Protein AF-A0A2A6F7J6-F1 (afdb_monomer)

Sequence (200 aa):
MDEPAADPAPALPIQVREPYSGVVLRAALWLAFLAPFFYSTYGYANWLASRRDHVGSIVFDWEHGIPFIAWTIVPYWSINLFYGLSLLLNDTKSGVDRLAGRYLTAQIVAVACFILFPLTATFVRPGTNGLPGFMFAVLGGFDKPFNQAPSLHIALLVIIWDHWRQKLDGGTRMAWHSWCFLIGASVLTTWQHHFIDIPT

Radius of gyration: 22.28 Å; Cα contacts (8 Å, |Δi|>4): 189; chains: 1; bounding box: 81×37×68 Å

Nearest PDB structures (foldseek):
  2uum-assembly1_B  TM=2.655E-01  e=7.217E+00  Spirulina sp.

Foldseek 3Di:
DDDPPDDDDDDDDDPPQPDLVVLLVLLVVLCVVLVVVLLVLVVVLLVLQVPDPDAAADADPCLVVQAQDLVLLVLQCVLVVLLSVLSSPDRDSVSNVVLSVQLVVLSVVQSVQCSVHKHFQDDDQDQDDDPSNVSVVVVVVSDDRIATAQDSSLSSLVSSLVSVLVVDDDPVSVVSVVSSVSNVSSCSSNSVHHPRNNDD

Solvent-accessible surface area (backbone atoms only — not comparable to full-atom values): 11505 Å² total; per-residue (Å²): 136,85,78,81,79,77,77,79,76,81,77,77,80,80,78,79,73,66,60,64,67,58,28,49,51,49,32,50,54,49,49,68,46,52,53,59,50,45,58,51,52,52,51,50,40,52,53,56,48,73,72,47,96,76,62,52,69,80,78,60,81,71,58,77,71,59,62,80,40,62,72,36,48,55,49,43,53,44,50,62,55,48,57,56,49,56,35,60,70,38,83,39,54,68,52,27,52,55,52,51,48,52,53,50,51,48,45,52,52,21,51,51,40,23,61,76,53,42,28,35,55,84,73,79,82,75,95,59,71,64,72,46,22,53,54,50,52,61,48,53,74,75,57,62,75,57,29,52,38,42,29,52,68,56,54,49,46,55,53,50,50,59,59,49,53,78,78,41,63,73,70,60,30,52,54,47,52,56,50,51,52,46,27,60,50,16,38,51,25,56,62,69,46,51,74,78,20,60,78,123

Mean predicted aligned error: 8.96 Å

Secondary structure (DSSP, 8-state):
-PPPPPPPPPPPP---PPPHHHHHHHHHHHHHHHHHHHHHHHHHHHHHHHTSS--B----GGGGGS---GGGHHHHHHHHHHHHHHHHT-SSHHHHHHHHHHHHHHHHHHHHHHHHS-EE--PPPPP--HHHHHHHHHHHTT--SEE-SS-HHHHHHHHHHHHHHTT--HHHHHHHHHHHHHHHHHHHHTTSS-GGGS--

Structure (mmCIF, N/CA/C/O backbone):
data_AF-A0A2A6F7J6-F1
#
_entry.id   AF-A0A2A6F7J6-F1
#
loop_
_atom_site.group_PDB
_atom_site.id
_atom_site.type_symbol
_atom_site.label_atom_id
_atom_site.label_alt_id
_atom_site.label_comp_id
_atom_site.label_asym_id
_atom_site.label_entity_id
_atom_site.label_seq_id
_atom_site.pdbx_PDB_ins_code
_atom_site.Cartn_x
_atom_site.Cartn_y
_atom_site.Cartn_z
_atom_site.occupancy
_atom_site.B_iso_or_equiv
_atom_site.auth_seq_id
_atom_site.auth_comp_id
_atom_site.auth_asym_id
_atom_site.auth_atom_id
_atom_site.pdbx_PDB_model_num
ATOM 1 N N . MET A 1 1 ? -55.116 -18.626 45.509 1.00 51.59 1 MET A N 1
ATOM 2 C CA . MET A 1 1 ? -54.432 -19.246 44.360 1.00 51.59 1 MET A CA 1
ATOM 3 C C . MET A 1 1 ? -53.397 -18.220 43.956 1.00 51.59 1 MET A C 1
ATOM 5 O O . MET A 1 1 ? -53.734 -17.292 43.239 1.00 51.59 1 MET A O 1
ATOM 9 N N . ASP A 1 2 ? -52.235 -18.274 44.606 1.00 53.00 2 ASP A N 1
ATOM 10 C CA . ASP A 1 2 ? -51.163 -17.296 44.415 1.00 53.00 2 ASP A CA 1
ATOM 11 C C . ASP A 1 2 ? -50.429 -17.621 43.116 1.00 53.00 2 ASP A C 1
ATOM 13 O O . ASP A 1 2 ?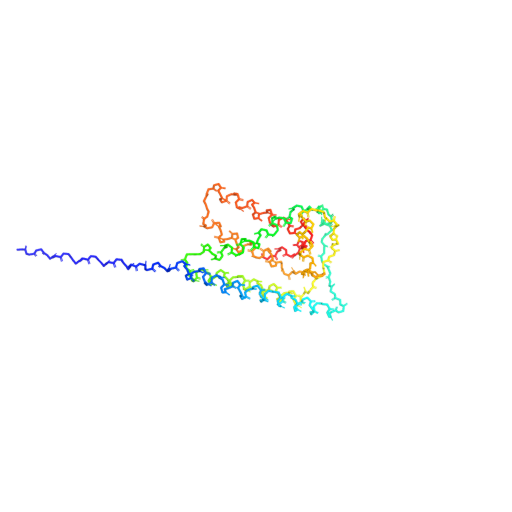 -49.901 -18.721 42.943 1.00 53.00 2 ASP A O 1
ATOM 17 N N . GLU A 1 3 ? -50.470 -16.684 42.177 1.00 59.84 3 GLU A N 1
ATOM 18 C CA . GLU A 1 3 ? -49.750 -16.755 40.911 1.00 59.84 3 GLU A CA 1
ATOM 19 C C . GL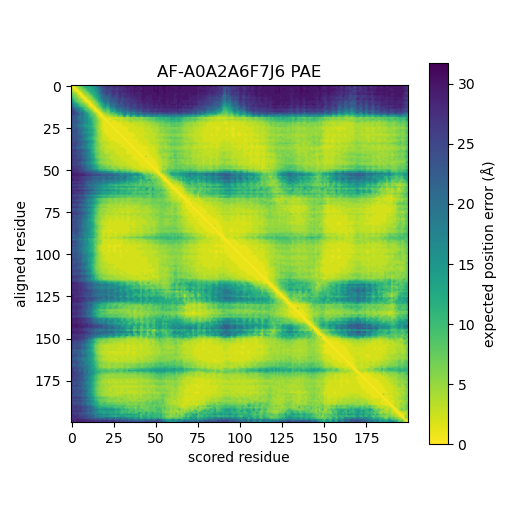U A 1 3 ? -48.257 -16.498 41.187 1.00 59.84 3 GLU A C 1
ATOM 21 O O . GLU A 1 3 ? -47.926 -15.494 41.826 1.00 59.84 3 GLU A O 1
ATOM 26 N N . PRO A 1 4 ? -47.332 -17.386 40.775 1.00 63.41 4 PRO A N 1
ATOM 27 C CA . PRO A 1 4 ? -45.917 -17.162 41.014 1.00 63.41 4 PRO A CA 1
ATOM 28 C C . PRO A 1 4 ? -45.448 -16.028 40.101 1.00 63.41 4 PRO A C 1
ATOM 30 O O . PRO A 1 4 ? -45.530 -16.128 38.877 1.00 63.41 4 PRO A O 1
ATOM 33 N N . ALA A 1 5 ? -44.967 -14.942 40.708 1.00 65.19 5 ALA A N 1
ATOM 34 C CA . ALA A 1 5 ? -44.369 -13.825 39.994 1.00 65.19 5 ALA A CA 1
ATOM 35 C C . ALA A 1 5 ? -43.242 -14.339 39.084 1.00 65.19 5 ALA A C 1
ATOM 37 O O . ALA A 1 5 ? -42.295 -14.972 39.551 1.00 65.19 5 ALA A O 1
ATOM 38 N N . ALA A 1 6 ? -43.375 -14.092 37.780 1.00 67.56 6 ALA A N 1
ATOM 39 C CA . ALA A 1 6 ? -42.365 -14.440 36.795 1.00 67.56 6 ALA A CA 1
ATOM 40 C C . ALA A 1 6 ? -41.044 -13.724 37.118 1.00 67.56 6 ALA A C 1
ATOM 42 O O . ALA A 1 6 ? -41.015 -12.506 37.306 1.00 67.56 6 ALA A O 1
ATOM 43 N N . ASP A 1 7 ? -39.964 -14.498 37.181 1.00 70.75 7 ASP A N 1
ATOM 44 C CA . ASP A 1 7 ? -38.607 -14.011 37.422 1.00 70.75 7 ASP A CA 1
ATOM 45 C C . ASP A 1 7 ? -38.216 -13.014 36.307 1.00 70.75 7 ASP A C 1
ATOM 47 O O . ASP A 1 7 ? -38.424 -13.316 35.122 1.00 70.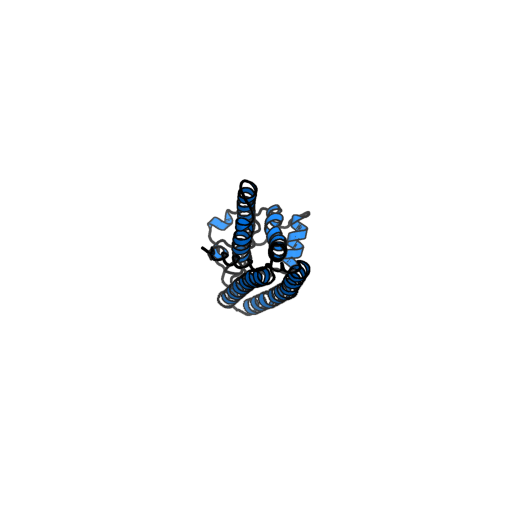75 7 ASP A O 1
ATOM 51 N N . PRO A 1 8 ? -37.703 -11.809 36.622 1.00 70.06 8 PRO A N 1
ATOM 52 C CA . PRO A 1 8 ? -37.355 -10.833 35.600 1.00 70.06 8 PRO A CA 1
ATOM 53 C C . PRO A 1 8 ? -36.236 -11.378 34.707 1.00 70.06 8 PRO A C 1
ATOM 55 O O . PRO A 1 8 ? -35.212 -11.869 35.182 1.00 70.06 8 PRO A O 1
ATOM 58 N N . ALA A 1 9 ? -36.434 -11.272 33.391 1.00 71.75 9 ALA A N 1
ATOM 59 C CA . ALA A 1 9 ? -35.455 -11.696 32.398 1.00 71.75 9 ALA A CA 1
ATOM 60 C C . ALA A 1 9 ? -34.070 -11.071 32.684 1.00 71.75 9 ALA A C 1
ATOM 62 O O . ALA A 1 9 ? -33.999 -9.884 33.022 1.00 71.75 9 ALA A O 1
ATOM 63 N N . PRO A 1 10 ? -32.965 -11.828 32.533 1.00 70.31 10 PRO A N 1
ATOM 64 C CA . PRO A 1 10 ? -31.630 -11.320 32.819 1.00 70.31 10 PRO A CA 1
ATOM 65 C C . PRO A 1 10 ? -31.332 -10.097 31.947 1.00 70.31 10 PRO A C 1
ATOM 67 O O . PRO A 1 10 ? -31.441 -10.146 30.720 1.00 70.31 10 PRO A O 1
ATOM 70 N N . ALA A 1 11 ? -30.957 -8.991 32.593 1.00 67.75 11 ALA A N 1
ATOM 71 C CA . ALA A 1 11 ? -30.555 -7.771 31.911 1.00 67.75 11 ALA A CA 1
ATOM 72 C C . ALA A 1 11 ? -29.384 -8.077 30.967 1.00 67.75 11 ALA A C 1
ATOM 74 O O . ALA A 1 11 ? -28.355 -8.612 31.389 1.00 67.75 11 ALA A O 1
ATOM 75 N N . LEU A 1 12 ? -29.544 -7.750 29.681 1.00 66.19 12 LEU A N 1
ATOM 76 C CA . LEU A 1 12 ? -28.471 -7.893 28.701 1.00 66.19 12 LEU A CA 1
ATOM 77 C C . LEU A 1 12 ? -27.246 -7.096 29.182 1.00 66.19 12 LEU A C 1
ATOM 79 O O . LEU A 1 12 ? -27.404 -5.945 29.601 1.00 66.19 12 LEU A O 1
ATOM 83 N N . PRO A 1 13 ? -26.032 -7.672 29.137 1.00 60.31 13 PRO A N 1
ATOM 84 C CA . PRO A 1 13 ? -24.838 -6.982 29.599 1.00 60.31 13 PRO A CA 1
ATOM 85 C C . PRO A 1 13 ? -24.659 -5.676 28.821 1.00 60.31 13 PRO A C 1
ATOM 87 O O . PRO A 1 13 ? -24.606 -5.673 27.589 1.00 60.31 13 PRO A O 1
ATOM 90 N N . ILE A 1 14 ? -24.561 -4.561 29.550 1.00 61.19 14 ILE A N 1
ATOM 91 C CA . ILE A 1 14 ? -24.247 -3.250 28.980 1.00 61.19 14 ILE A CA 1
ATOM 92 C C . ILE A 1 14 ? -22.851 -3.355 28.365 1.00 61.19 14 ILE A C 1
ATOM 94 O O . ILE A 1 14 ? -21.849 -3.410 29.078 1.00 61.19 14 ILE A O 1
ATOM 98 N N . GLN A 1 15 ? -22.774 -3.408 27.034 1.00 60.34 15 GLN A N 1
ATOM 99 C CA . GLN A 1 15 ? -21.498 -3.319 26.336 1.00 60.34 15 GLN A CA 1
ATOM 100 C C . GLN A 1 15 ? -20.941 -1.910 26.540 1.00 60.34 15 GLN A C 1
ATOM 102 O O . GLN A 1 15 ? -21.372 -0.953 25.895 1.00 60.34 15 GLN A O 1
ATOM 107 N N . VAL A 1 16 ? -19.991 -1.773 27.465 1.00 62.56 16 VAL A N 1
ATOM 108 C CA . VAL A 1 16 ? -19.227 -0.537 27.635 1.00 62.56 16 VAL A CA 1
ATOM 109 C C . VAL A 1 16 ? -18.414 -0.337 26.360 1.00 62.56 16 VAL A C 1
ATOM 111 O O . VAL A 1 16 ? -17.419 -1.022 26.123 1.00 62.56 16 VAL A O 1
ATOM 114 N N . ARG A 1 17 ? -18.880 0.569 25.499 1.00 67.06 17 ARG A N 1
ATOM 115 C CA . ARG A 1 17 ? -18.204 0.916 24.249 1.00 67.06 17 ARG A CA 1
ATOM 116 C C . ARG A 1 17 ? -16.844 1.517 24.602 1.00 67.06 17 ARG A C 1
ATOM 118 O O . ARG A 1 17 ? -16.782 2.478 25.369 1.00 67.06 17 ARG A O 1
ATOM 125 N N . GLU A 1 18 ? -15.758 0.933 24.094 1.00 76.38 18 GLU A N 1
ATOM 126 C CA . GLU A 1 18 ? -14.420 1.467 24.349 1.00 76.38 18 GLU A CA 1
ATOM 127 C C . GLU A 1 18 ? -14.341 2.939 23.900 1.00 76.38 18 GLU A C 1
ATOM 129 O O . GLU A 1 18 ? -14.885 3.287 22.846 1.00 76.38 18 GLU A O 1
ATOM 134 N N . PRO A 1 19 ? -13.645 3.816 24.648 1.00 85.75 19 PRO A N 1
ATOM 135 C CA . PRO A 1 19 ? -13.406 5.175 24.191 1.00 85.75 19 PRO A CA 1
ATOM 136 C C . PRO A 1 19 ? -12.653 5.140 22.861 1.00 85.75 19 PRO A C 1
ATOM 138 O O . PRO A 1 19 ? -11.577 4.543 22.769 1.00 85.75 19 PRO A O 1
ATOM 141 N N . TYR A 1 20 ? -13.180 5.820 21.842 1.00 89.69 20 TYR A N 1
ATOM 142 C CA . TYR A 1 20 ? -12.554 5.872 20.517 1.00 89.69 20 TYR A CA 1
ATOM 143 C C . TYR A 1 20 ? -11.124 6.441 20.566 1.00 89.69 20 TYR A C 1
ATOM 145 O O . TYR A 1 20 ? -10.258 6.023 19.803 1.00 89.69 20 TYR A O 1
ATOM 153 N N . SER A 1 21 ? -10.818 7.309 21.538 1.00 91.44 21 SER A N 1
ATOM 154 C CA . SER A 1 21 ? -9.449 7.776 21.806 1.00 91.44 21 SER A CA 1
ATOM 155 C C . SER A 1 21 ? -8.464 6.630 22.073 1.00 91.44 21 SER A C 1
ATOM 157 O O . SER A 1 21 ? -7.315 6.692 21.641 1.00 91.44 21 SER A O 1
ATOM 159 N N . GLY A 1 22 ? -8.914 5.552 22.721 1.00 91.62 22 GLY A N 1
ATOM 160 C CA . GLY A 1 22 ? -8.116 4.350 22.944 1.00 91.62 22 GLY A CA 1
ATOM 161 C C . GLY A 1 22 ? -7.838 3.570 21.657 1.00 91.62 22 GLY A C 1
ATOM 162 O O . GLY A 1 22 ? -6.759 2.997 21.521 1.00 91.62 22 GLY A O 1
ATOM 163 N N . VAL A 1 23 ? -8.774 3.579 20.705 1.00 92.81 23 VAL A N 1
ATOM 164 C CA . VAL A 1 23 ? -8.595 2.984 19.372 1.00 92.81 23 VAL A CA 1
ATOM 165 C C . VAL A 1 23 ? -7.594 3.800 18.557 1.00 92.81 23 VAL A C 1
ATOM 167 O O . VAL A 1 23 ? -6.648 3.232 18.016 1.00 92.81 23 VAL A O 1
ATOM 170 N N . VAL A 1 24 ? -7.746 5.128 18.530 1.00 94.06 24 VAL A N 1
ATOM 171 C CA . VAL A 1 24 ? -6.835 6.038 17.816 1.00 94.06 24 VAL A CA 1
ATOM 172 C C . VAL A 1 24 ? -5.412 5.917 18.352 1.00 94.06 24 VAL A C 1
ATOM 174 O O . VAL A 1 24 ? -4.475 5.773 17.569 1.00 94.06 24 VAL A O 1
ATOM 177 N N . LEU A 1 25 ? -5.238 5.907 19.678 1.00 95.38 25 LEU A N 1
ATOM 178 C CA . LEU A 1 25 ? -3.927 5.703 20.289 1.00 95.38 25 LEU A CA 1
ATOM 179 C C . LEU A 1 25 ? -3.337 4.346 19.892 1.00 95.38 25 LEU A C 1
ATOM 181 O O . LEU A 1 25 ? -2.165 4.266 19.534 1.00 95.38 25 LEU A O 1
ATOM 185 N N . ARG A 1 26 ? -4.141 3.276 19.910 1.00 95.50 26 ARG A N 1
ATOM 186 C CA . ARG A 1 26 ? -3.674 1.940 19.526 1.00 95.50 26 ARG A CA 1
ATOM 187 C C . ARG A 1 26 ? -3.267 1.875 18.053 1.00 95.50 26 ARG A C 1
ATOM 189 O O . ARG A 1 26 ? -2.222 1.309 17.749 1.00 95.50 26 ARG A O 1
ATOM 196 N N . ALA A 1 27 ? -4.043 2.487 17.162 1.00 94.44 27 ALA A N 1
ATOM 197 C CA . ALA A 1 27 ? -3.711 2.604 15.746 1.00 94.44 27 ALA A CA 1
ATOM 198 C C . ALA A 1 27 ? -2.415 3.400 15.536 1.00 94.44 27 ALA A C 1
ATOM 200 O O . ALA A 1 27 ? -1.546 2.960 14.789 1.00 94.44 27 ALA A O 1
ATOM 201 N N . ALA A 1 28 ? -2.242 4.519 16.245 1.00 95.25 28 ALA A N 1
ATOM 202 C CA . ALA A 1 28 ? -1.022 5.320 16.190 1.00 95.25 28 ALA A CA 1
ATOM 203 C C . ALA A 1 28 ? 0.209 4.538 16.676 1.00 95.25 28 ALA A C 1
ATOM 205 O O . ALA A 1 28 ? 1.252 4.591 16.031 1.00 95.25 28 ALA A O 1
ATOM 206 N N . LEU A 1 29 ? 0.086 3.766 17.762 1.00 96.44 29 LEU A N 1
ATOM 207 C CA . LEU A 1 29 ? 1.161 2.898 18.257 1.00 96.44 29 LEU A CA 1
ATOM 208 C C . LEU A 1 29 ? 1.541 1.820 17.236 1.00 96.44 29 LEU A C 1
ATOM 210 O O . LEU A 1 29 ? 2.726 1.590 17.002 1.00 96.44 29 LEU A O 1
ATOM 214 N N . TRP A 1 30 ? 0.555 1.190 16.591 1.00 96.69 30 TRP A N 1
ATOM 215 C CA . TRP A 1 30 ? 0.825 0.235 15.518 1.00 96.69 30 TRP A CA 1
ATOM 216 C C . TRP A 1 30 ? 1.496 0.886 14.317 1.00 96.69 30 TRP A C 1
ATOM 218 O O . TRP A 1 30 ? 2.459 0.330 13.809 1.00 96.69 30 TRP A O 1
ATOM 228 N N . LEU A 1 31 ? 1.053 2.068 13.885 1.00 94.06 31 LEU A N 1
ATOM 229 C CA . LEU A 1 31 ? 1.697 2.803 12.793 1.00 94.06 31 LEU A CA 1
ATOM 230 C C . LEU A 1 31 ? 3.142 3.186 13.138 1.00 94.06 31 LEU A C 1
ATOM 232 O O . LEU A 1 31 ? 4.037 3.003 12.312 1.00 94.06 31 LEU A O 1
ATOM 236 N N . ALA A 1 32 ? 3.377 3.648 14.368 1.00 94.56 32 ALA A N 1
ATOM 237 C CA . ALA A 1 32 ? 4.704 3.983 14.874 1.00 94.56 32 ALA A CA 1
ATOM 238 C C . ALA A 1 32 ? 5.639 2.766 14.953 1.00 94.56 32 ALA A C 1
ATOM 240 O O . ALA A 1 32 ? 6.852 2.936 14.917 1.00 94.56 32 ALA A O 1
ATOM 241 N N . PHE A 1 33 ? 5.097 1.549 15.033 1.00 96.25 33 PHE A N 1
ATOM 242 C CA . PHE A 1 33 ? 5.869 0.310 14.968 1.00 96.25 33 PHE A CA 1
ATOM 243 C C . PHE A 1 33 ? 6.047 -0.204 13.530 1.00 96.25 33 PHE A C 1
ATOM 245 O O . PHE A 1 33 ? 7.170 -0.459 13.096 1.00 96.25 33 PHE A O 1
ATOM 252 N N . LEU A 1 34 ? 4.951 -0.339 12.777 1.00 92.94 34 LEU A N 1
ATOM 253 C CA . LEU A 1 34 ? 4.922 -0.961 11.451 1.00 92.94 34 LEU A CA 1
ATOM 254 C C . LEU A 1 34 ? 5.756 -0.179 10.436 1.00 92.94 34 LEU A C 1
ATOM 256 O O . LEU A 1 34 ? 6.476 -0.795 9.655 1.00 92.94 34 LEU A O 1
ATOM 260 N N . ALA A 1 35 ? 5.718 1.158 10.467 1.00 88.94 35 ALA A N 1
ATOM 261 C CA . ALA A 1 35 ? 6.480 1.963 9.516 1.00 88.94 35 ALA A CA 1
ATOM 262 C C . ALA A 1 35 ? 8.006 1.800 9.700 1.00 88.94 35 ALA A C 1
ATOM 264 O O . ALA A 1 35 ? 8.665 1.391 8.741 1.00 88.94 35 ALA A O 1
ATOM 265 N N . PRO A 1 36 ? 8.605 2.014 10.892 1.00 91.50 36 PRO A N 1
ATOM 266 C CA . PRO A 1 36 ? 10.030 1.743 11.096 1.00 91.50 36 PRO A CA 1
ATOM 267 C C . P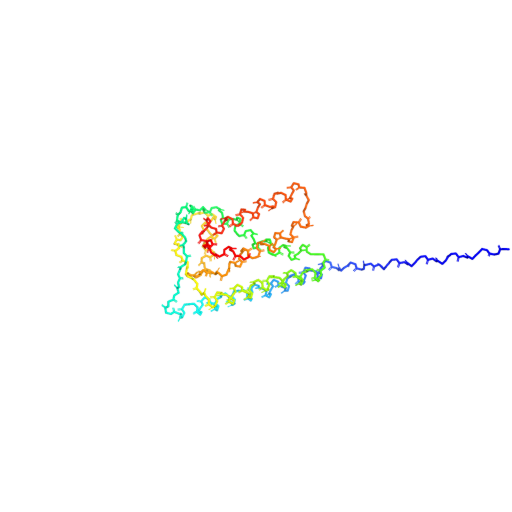RO A 1 36 ? 10.412 0.283 10.850 1.00 91.50 36 PRO A C 1
ATOM 269 O O . PRO A 1 36 ? 11.468 0.017 10.273 1.00 91.50 36 PRO A O 1
ATOM 272 N N . PHE A 1 37 ? 9.555 -0.662 11.251 1.00 92.12 37 PHE A N 1
ATOM 273 C CA . PHE A 1 37 ? 9.781 -2.083 11.007 1.00 92.12 37 PHE A CA 1
ATOM 274 C C . PHE A 1 37 ? 9.856 -2.386 9.504 1.00 92.12 37 PHE A C 1
ATOM 276 O O . PHE A 1 37 ? 10.764 -3.091 9.062 1.00 92.12 37 PHE A O 1
ATOM 283 N N . PHE A 1 38 ? 8.971 -1.793 8.699 1.00 88.69 38 PHE A N 1
ATOM 284 C CA . PHE A 1 38 ? 9.010 -1.851 7.237 1.00 88.69 38 PHE A CA 1
ATOM 285 C C . PHE A 1 38 ? 10.291 -1.308 6.641 1.00 88.69 38 PHE A C 1
ATOM 287 O O . PHE A 1 38 ? 11.014 -2.073 6.004 1.00 88.69 38 PHE A O 1
ATOM 294 N N . TYR A 1 39 ? 10.636 -0.051 6.901 1.00 85.81 39 TYR A N 1
ATOM 295 C CA . TYR A 1 39 ? 11.846 0.523 6.313 1.00 85.81 39 TYR A CA 1
ATOM 296 C C . TYR A 1 39 ? 13.114 -0.240 6.723 1.00 85.81 39 TYR A C 1
ATOM 298 O O . TYR A 1 39 ? 14.007 -0.435 5.898 1.00 85.81 39 TYR A O 1
ATOM 306 N N . SER A 1 40 ? 13.170 -0.742 7.961 1.00 88.44 40 SER A N 1
ATOM 307 C CA . SER A 1 40 ? 14.315 -1.512 8.459 1.00 88.44 40 SER A CA 1
ATOM 308 C C . SER A 1 40 ? 14.428 -2.882 7.787 1.00 88.44 40 SER A C 1
ATOM 310 O O . SER A 1 40 ? 15.491 -3.236 7.278 1.00 88.44 40 SER A O 1
ATOM 312 N N . THR A 1 41 ? 13.338 -3.654 7.749 1.00 88.62 41 THR A N 1
ATOM 313 C CA . THR A 1 41 ? 13.334 -5.008 7.164 1.00 88.62 41 THR A CA 1
ATOM 314 C C . THR A 1 41 ? 13.487 -4.979 5.646 1.00 88.62 41 THR A C 1
ATOM 316 O O . THR A 1 41 ? 14.269 -5.755 5.098 1.00 88.62 41 THR A O 1
ATOM 319 N N . TYR A 1 42 ? 12.824 -4.036 4.972 1.00 84.25 42 TYR A N 1
ATOM 320 C CA . TYR A 1 42 ? 12.979 -3.804 3.540 1.00 84.25 42 TYR A CA 1
ATOM 321 C C . TYR A 1 42 ? 14.406 -3.372 3.198 1.00 84.25 42 TYR A C 1
ATOM 323 O O . TYR A 1 42 ? 15.046 -3.965 2.328 1.00 84.25 42 TYR A O 1
ATOM 331 N N . GLY A 1 43 ? 14.946 -2.379 3.912 1.00 84.31 43 GLY A N 1
ATOM 332 C CA . GLY A 1 43 ? 16.314 -1.907 3.712 1.00 84.31 43 GLY A CA 1
ATOM 333 C C . GLY A 1 43 ? 17.351 -3.012 3.922 1.00 84.31 43 GLY A C 1
ATOM 334 O O . GLY A 1 43 ? 18.277 -3.139 3.117 1.00 84.31 43 GLY A O 1
ATOM 335 N N . TYR A 1 44 ? 17.161 -3.847 4.949 1.00 85.94 44 TYR A N 1
ATOM 336 C CA . TYR A 1 44 ? 18.013 -5.002 5.229 1.00 85.94 44 TYR A CA 1
ATOM 337 C C . TYR A 1 44 ? 17.950 -6.059 4.121 1.00 85.94 44 TYR A C 1
ATOM 339 O O . TYR A 1 44 ? 18.993 -6.495 3.636 1.00 85.94 44 TYR A O 1
ATOM 347 N N . ALA A 1 45 ? 16.751 -6.432 3.669 1.00 84.88 45 ALA A N 1
ATOM 348 C CA . ALA A 1 45 ? 16.593 -7.414 2.602 1.00 84.88 45 ALA A CA 1
ATOM 349 C C . ALA A 1 45 ? 17.209 -6.928 1.279 1.00 84.88 45 ALA A C 1
ATOM 351 O O . ALA A 1 45 ? 17.913 -7.681 0.611 1.00 84.88 45 ALA A O 1
ATOM 352 N N . ASN A 1 46 ? 17.045 -5.642 0.951 1.00 82.94 46 ASN A N 1
ATOM 353 C CA . ASN A 1 46 ? 17.707 -5.023 -0.198 1.00 82.94 46 ASN A CA 1
ATOM 354 C C . ASN A 1 46 ? 19.234 -5.010 -0.067 1.00 82.94 46 ASN A C 1
ATOM 356 O O . ASN A 1 46 ? 19.949 -5.248 -1.038 1.00 82.94 46 ASN A O 1
ATOM 360 N N . TRP A 1 47 ? 19.757 -4.708 1.124 1.00 83.75 47 TRP A N 1
ATOM 361 C CA . TRP A 1 47 ? 21.196 -4.774 1.372 1.00 83.75 47 TRP A CA 1
ATOM 362 C C . TRP A 1 47 ? 21.721 -6.200 1.174 1.00 83.75 47 TRP A C 1
ATOM 364 O O . TRP A 1 47 ? 22.718 -6.389 0.480 1.00 83.75 47 TRP A O 1
ATOM 374 N N . LEU A 1 48 ? 21.017 -7.207 1.688 1.00 83.00 48 LEU A N 1
ATOM 375 C CA . LEU A 1 48 ? 21.388 -8.606 1.505 1.00 83.00 48 LEU A CA 1
ATOM 376 C C . LEU A 1 48 ? 21.327 -9.032 0.030 1.00 83.00 48 LEU A C 1
ATOM 378 O O . LEU A 1 48 ? 22.246 -9.693 -0.448 1.00 83.00 48 LEU A O 1
ATOM 382 N N . ALA A 1 49 ? 20.296 -8.608 -0.707 1.00 81.38 49 ALA A N 1
ATOM 383 C CA . ALA A 1 49 ? 20.192 -8.833 -2.148 1.00 81.38 49 ALA A CA 1
ATOM 384 C C . ALA A 1 49 ? 21.373 -8.206 -2.909 1.00 81.38 49 ALA A C 1
ATOM 386 O O . ALA A 1 49 ? 21.970 -8.866 -3.753 1.00 81.38 49 ALA A O 1
ATOM 387 N N . SER A 1 50 ? 21.796 -6.990 -2.540 1.00 80.06 50 SER A N 1
ATOM 388 C CA . SER A 1 50 ? 22.955 -6.317 -3.154 1.00 80.06 50 SER A CA 1
ATOM 389 C C . SER A 1 50 ? 24.303 -6.999 -2.903 1.00 80.06 50 SER A C 1
ATOM 391 O O . SER A 1 50 ? 25.287 -6.683 -3.566 1.00 80.06 50 SER A O 1
ATOM 393 N N . ARG A 1 51 ? 24.367 -7.922 -1.937 1.00 82.94 51 ARG A N 1
ATOM 394 C CA . ARG A 1 51 ? 25.565 -8.712 -1.625 1.00 82.94 51 ARG A CA 1
ATOM 395 C C . ARG A 1 51 ? 25.626 -10.035 -2.389 1.00 82.94 51 ARG A C 1
ATOM 397 O O . ARG A 1 51 ? 26.615 -10.743 -2.234 1.00 82.94 51 ARG A O 1
ATOM 404 N N . ARG A 1 52 ? 24.592 -10.392 -3.156 1.00 79.56 52 ARG A N 1
ATOM 405 C CA . ARG A 1 52 ? 24.569 -11.622 -3.955 1.00 79.56 52 ARG A CA 1
ATOM 406 C C . ARG A 1 52 ? 25.179 -11.380 -5.328 1.00 79.56 52 ARG A C 1
ATOM 408 O O . ARG A 1 52 ? 24.841 -10.402 -5.986 1.00 79.56 52 ARG A O 1
ATOM 415 N N . ASP A 1 53 ? 26.021 -12.312 -5.763 1.00 65.31 53 ASP A N 1
ATOM 416 C CA . ASP A 1 53 ? 26.749 -12.217 -7.035 1.00 65.31 53 ASP A CA 1
ATOM 417 C C . ASP A 1 53 ? 25.813 -12.245 -8.256 1.00 65.31 53 ASP A C 1
ATOM 419 O O . ASP A 1 53 ? 26.073 -11.595 -9.267 1.00 65.31 53 ASP A O 1
ATOM 423 N N . HIS A 1 54 ? 24.689 -12.961 -8.144 1.00 64.50 54 HIS A N 1
ATOM 424 C CA . HIS A 1 54 ? 23.665 -13.055 -9.179 1.00 64.50 54 HIS A CA 1
ATOM 425 C C . HIS A 1 54 ? 22.269 -12.930 -8.564 1.00 64.50 54 HIS A C 1
ATOM 427 O O . HIS A 1 54 ? 21.877 -13.735 -7.717 1.00 64.50 54 HIS A O 1
ATOM 433 N N . VAL A 1 55 ? 21.512 -11.929 -9.012 1.00 67.88 55 VAL A N 1
ATOM 434 C CA . VAL A 1 55 ? 20.099 -11.742 -8.671 1.00 67.88 55 VAL A CA 1
ATOM 435 C C . VAL A 1 55 ? 19.313 -11.837 -9.972 1.00 67.88 55 VAL A C 1
ATOM 437 O O . VAL A 1 55 ? 19.506 -11.025 -10.874 1.00 67.88 55 VAL A O 1
ATOM 440 N N . GLY A 1 56 ? 18.486 -12.875 -10.098 1.00 63.84 56 GLY A N 1
ATOM 441 C CA . GLY A 1 56 ? 17.735 -13.140 -11.324 1.00 63.84 56 GLY A CA 1
ATOM 442 C C . GLY A 1 56 ? 16.677 -12.074 -11.605 1.00 63.84 56 GLY A C 1
ATOM 443 O O . GLY A 1 56 ? 16.295 -11.305 -10.723 1.00 63.84 56 GLY A O 1
ATOM 444 N N . SER A 1 57 ? 16.177 -12.049 -12.832 1.00 66.31 57 SER A N 1
ATOM 445 C CA . SER A 1 57 ? 14.961 -11.333 -13.202 1.00 66.31 57 SER A CA 1
ATOM 446 C C . SER A 1 57 ? 14.003 -12.309 -13.869 1.00 66.31 57 SER A C 1
ATOM 448 O O . SER A 1 57 ? 14.419 -13.191 -14.621 1.00 66.31 57 SER A O 1
ATOM 450 N N . ILE A 1 58 ? 12.717 -12.174 -13.562 1.00 64.94 58 ILE A N 1
ATOM 451 C CA . ILE A 1 58 ? 11.660 -12.922 -14.235 1.00 64.94 58 ILE A CA 1
ATOM 452 C C . ILE A 1 58 ? 10.685 -11.887 -14.771 1.00 64.94 58 ILE A C 1
ATOM 454 O O . ILE A 1 58 ? 10.042 -11.180 -14.001 1.00 64.94 58 ILE A O 1
ATOM 458 N N . VAL A 1 59 ? 10.637 -11.787 -16.094 1.00 68.69 59 VAL A N 1
ATOM 459 C CA . VAL A 1 59 ? 9.798 -10.858 -16.851 1.00 68.69 59 VAL A CA 1
ATOM 460 C C . VAL A 1 59 ? 9.117 -11.689 -17.915 1.00 68.69 59 VAL A C 1
ATOM 462 O O . VAL A 1 59 ? 9.782 -12.463 -18.606 1.00 68.69 59 VAL A O 1
ATOM 465 N N . PHE A 1 60 ? 7.805 -11.561 -18.044 1.00 70.88 60 PHE A N 1
ATOM 466 C CA . PHE A 1 60 ? 7.103 -12.229 -19.132 1.00 70.88 60 PHE A CA 1
ATOM 467 C C . PHE A 1 60 ? 7.116 -11.350 -20.384 1.00 70.88 60 PHE A C 1
ATOM 469 O O . PHE A 1 60 ? 6.941 -10.138 -20.295 1.00 70.88 60 PHE A O 1
ATOM 476 N N . ASP A 1 61 ? 7.258 -11.947 -21.569 1.00 75.06 61 ASP A N 1
ATOM 477 C CA . ASP A 1 61 ? 7.389 -11.190 -22.825 1.00 75.06 61 ASP A CA 1
ATOM 478 C C . ASP A 1 61 ? 6.229 -10.213 -23.070 1.00 75.06 61 ASP A C 1
ATOM 480 O O . ASP A 1 61 ? 6.444 -9.096 -23.540 1.00 75.06 61 ASP A O 1
ATOM 484 N N . TRP A 1 62 ? 5.007 -10.589 -22.682 1.00 78.38 62 TRP A N 1
ATOM 485 C CA . TRP A 1 62 ? 3.817 -9.749 -22.824 1.00 78.38 62 TRP A CA 1
ATOM 486 C C . TRP A 1 62 ? 3.836 -8.495 -21.931 1.00 78.38 62 TRP A C 1
ATOM 488 O O . TRP A 1 62 ? 3.151 -7.524 -22.251 1.00 78.38 62 TRP A O 1
ATOM 498 N N . GLU A 1 63 ? 4.632 -8.468 -20.853 1.00 74.25 63 GLU A N 1
ATOM 499 C CA . GLU A 1 63 ? 4.742 -7.309 -19.952 1.00 74.25 63 GLU A CA 1
ATOM 500 C C . GLU A 1 63 ? 5.355 -6.093 -20.650 1.00 74.25 63 GLU A C 1
ATOM 502 O O . GLU A 1 63 ? 5.017 -4.960 -20.315 1.00 74.25 63 GLU A O 1
ATOM 507 N N . HIS A 1 64 ? 6.174 -6.307 -21.686 1.00 74.69 64 HIS A N 1
ATOM 508 C CA . HIS A 1 64 ? 6.703 -5.229 -22.528 1.00 74.69 64 HIS A CA 1
ATOM 509 C C . HIS A 1 64 ? 5.598 -4.467 -23.277 1.00 74.69 64 HIS A C 1
ATOM 511 O O . HIS A 1 64 ? 5.810 -3.336 -23.710 1.00 74.69 64 HIS A O 1
ATOM 517 N N . GLY A 1 65 ? 4.416 -5.074 -23.432 1.00 79.06 65 GLY A N 1
ATOM 518 C CA . GLY A 1 65 ? 3.237 -4.432 -24.005 1.00 79.06 65 GLY A CA 1
ATOM 519 C C . GLY A 1 65 ? 2.477 -3.532 -23.027 1.00 79.06 65 GLY A C 1
ATOM 520 O O . GLY A 1 65 ? 1.564 -2.828 -23.457 1.00 79.06 65 GLY A O 1
ATOM 521 N N . ILE A 1 66 ? 2.814 -3.537 -21.730 1.00 80.56 66 ILE A N 1
ATOM 522 C CA . ILE A 1 66 ? 2.144 -2.704 -20.726 1.00 80.56 66 ILE A CA 1
ATOM 523 C C . ILE A 1 66 ? 2.701 -1.277 -20.815 1.00 80.56 66 ILE A C 1
ATOM 525 O O . ILE A 1 66 ? 3.869 -1.050 -20.479 1.00 80.56 66 ILE A O 1
ATOM 529 N N . PRO A 1 67 ? 1.888 -0.284 -21.222 1.00 85.25 67 PRO A N 1
ATOM 530 C CA . PRO A 1 67 ? 2.358 1.087 -21.288 1.00 85.25 67 PRO A CA 1
ATOM 531 C C . PRO A 1 67 ? 2.624 1.621 -19.880 1.00 85.25 67 PRO A C 1
ATOM 533 O O . PRO A 1 67 ? 1.858 1.380 -18.945 1.00 85.25 67 PRO A O 1
ATOM 536 N N . PHE A 1 68 ? 3.681 2.418 -19.744 1.00 83.69 68 PHE A N 1
ATOM 537 C CA . PHE A 1 68 ? 3.890 3.210 -18.542 1.00 83.69 68 PHE A CA 1
ATOM 538 C C . PHE A 1 68 ? 2.865 4.351 -18.484 1.00 83.69 68 PHE A C 1
ATOM 540 O O . PHE A 1 68 ? 2.808 5.197 -19.381 1.00 83.69 68 PHE A O 1
ATOM 547 N N . ILE A 1 69 ? 2.067 4.406 -17.416 1.00 86.19 69 ILE A N 1
ATOM 548 C CA . ILE A 1 69 ? 1.004 5.402 -17.238 1.00 86.19 69 ILE A CA 1
ATOM 549 C C . ILE A 1 69 ? 1.255 6.194 -15.954 1.00 86.19 69 ILE A C 1
ATOM 551 O O . ILE A 1 69 ? 0.781 5.835 -14.878 1.00 86.19 69 ILE A O 1
ATOM 555 N N . ALA A 1 70 ? 1.958 7.322 -16.067 1.00 84.75 70 ALA A N 1
ATOM 556 C CA . ALA A 1 70 ? 2.449 8.084 -14.916 1.00 84.75 70 ALA A CA 1
ATOM 557 C C . ALA A 1 70 ? 1.370 8.450 -13.878 1.00 84.75 70 ALA A C 1
ATOM 559 O O . ALA A 1 70 ? 1.616 8.347 -12.682 1.00 84.75 70 ALA A O 1
ATOM 560 N N . TRP A 1 71 ? 0.165 8.851 -14.304 1.00 87.94 71 TRP A N 1
ATOM 561 C CA . TRP A 1 71 ? -0.892 9.286 -13.377 1.00 87.94 71 TRP A CA 1
ATOM 562 C C . TRP A 1 71 ? -1.405 8.159 -12.468 1.00 87.94 71 TRP A C 1
ATOM 564 O O . TRP A 1 71 ? -1.927 8.438 -11.390 1.00 87.94 71 TRP A O 1
ATOM 574 N N . THR A 1 72 ? -1.198 6.893 -12.850 1.00 88.25 72 THR A N 1
ATOM 575 C CA . THR A 1 72 ? -1.572 5.732 -12.026 1.00 88.25 72 THR A CA 1
ATOM 576 C C . THR A 1 72 ? -0.737 5.616 -10.743 1.00 88.25 72 THR A C 1
ATOM 578 O O . THR A 1 72 ? -1.103 4.877 -9.835 1.00 88.25 72 THR A O 1
ATOM 581 N N . ILE A 1 73 ? 0.305 6.437 -10.573 1.00 86.31 73 ILE A N 1
ATOM 582 C CA . ILE A 1 73 ? 0.984 6.591 -9.280 1.00 86.31 73 ILE A CA 1
ATOM 583 C C . ILE A 1 73 ? 0.055 7.116 -8.175 1.00 86.31 73 ILE A C 1
ATOM 585 O O . ILE A 1 73 ? 0.278 6.839 -7.001 1.00 86.31 73 ILE A O 1
ATOM 589 N N . VAL A 1 74 ? -1.004 7.849 -8.535 1.00 88.12 74 VAL A N 1
ATOM 590 C CA . VAL A 1 74 ? -1.996 8.362 -7.582 1.00 88.12 74 VAL A CA 1
ATOM 591 C C . VAL A 1 74 ? -2.789 7.222 -6.931 1.00 88.12 74 VAL A C 1
ATOM 593 O O . VAL A 1 74 ? -2.756 7.126 -5.701 1.00 88.12 74 VAL A O 1
ATOM 596 N N . PRO A 1 75 ? -3.464 6.327 -7.684 1.00 89.69 75 PRO A N 1
ATOM 597 C CA . PRO A 1 75 ? -4.089 5.155 -7.085 1.00 89.69 75 PRO A CA 1
ATOM 598 C C . PRO A 1 75 ? -3.064 4.263 -6.376 1.00 89.69 75 PRO A C 1
ATOM 600 O O . PRO A 1 75 ? -3.344 3.856 -5.252 1.00 89.69 75 PRO A O 1
ATOM 603 N N . TYR A 1 76 ? -1.859 4.066 -6.922 1.00 87.50 76 TYR A N 1
ATOM 604 C CA . TYR A 1 76 ? -0.794 3.318 -6.237 1.00 87.50 76 TYR A CA 1
ATOM 605 C C . TYR A 1 76 ? -0.507 3.873 -4.831 1.00 87.50 76 TYR A C 1
ATOM 607 O O . TYR A 1 76 ? -0.570 3.160 -3.836 1.00 87.50 76 TYR A O 1
ATOM 615 N N . TRP A 1 77 ? -0.278 5.182 -4.703 1.00 88.62 77 TRP A N 1
ATOM 616 C CA . TRP A 1 77 ? -0.033 5.820 -3.405 1.00 88.62 77 TRP A CA 1
ATOM 617 C C . TRP A 1 77 ? -1.250 5.822 -2.485 1.00 88.62 77 TRP A C 1
ATOM 619 O O . TRP A 1 77 ? -1.089 5.842 -1.263 1.00 88.62 77 TRP A O 1
ATOM 629 N N . SER A 1 78 ? -2.463 5.798 -3.044 1.00 92.06 78 SER A N 1
ATOM 630 C CA . SER A 1 78 ? -3.690 5.812 -2.248 1.00 92.06 78 SER A CA 1
ATOM 631 C C . SER A 1 78 ? -3.770 4.627 -1.284 1.00 92.06 78 SER A C 1
ATOM 633 O O . SER A 1 78 ? -4.360 4.768 -0.213 1.00 92.06 78 SER A O 1
ATOM 635 N N . ILE A 1 79 ? -3.101 3.501 -1.578 1.00 90.88 79 ILE A N 1
ATOM 636 C CA . ILE A 1 79 ? -3.038 2.381 -0.638 1.00 90.88 79 ILE A CA 1
ATOM 637 C C . ILE A 1 79 ? -2.409 2.778 0.698 1.00 90.88 79 ILE A C 1
ATOM 639 O O . ILE A 1 79 ? -2.864 2.308 1.732 1.00 90.88 79 ILE A O 1
ATOM 643 N N . ASN A 1 80 ? -1.404 3.663 0.704 1.00 90.19 80 ASN A N 1
ATOM 644 C CA . ASN A 1 80 ? -0.712 4.087 1.924 1.00 90.19 80 ASN A CA 1
ATOM 645 C C . ASN A 1 80 ? -1.652 4.905 2.813 1.00 90.19 80 ASN A C 1
ATOM 647 O O . ASN A 1 80 ? -1.643 4.783 4.038 1.00 90.19 80 ASN A O 1
ATOM 651 N N . LEU A 1 81 ? -2.516 5.705 2.182 1.00 91.19 81 LEU A N 1
ATOM 652 C CA . LEU A 1 81 ? -3.583 6.413 2.875 1.00 91.19 81 LEU A CA 1
ATOM 653 C C . LEU A 1 81 ? -4.599 5.417 3.452 1.00 91.19 81 LEU A C 1
ATOM 655 O O . LEU A 1 81 ? -4.895 5.466 4.646 1.00 91.19 81 LEU A O 1
ATOM 659 N N . PHE A 1 82 ? -5.092 4.476 2.640 1.00 93.81 82 PHE A N 1
ATOM 660 C CA . PHE A 1 82 ? -6.042 3.463 3.106 1.00 93.81 82 PHE A CA 1
ATOM 661 C C . PHE A 1 82 ? -5.449 2.531 4.162 1.00 93.81 82 PHE A C 1
ATOM 663 O O . PHE A 1 82 ? -6.177 2.094 5.047 1.00 93.81 82 PHE A O 1
ATOM 670 N N . TYR A 1 83 ? -4.147 2.270 4.139 1.00 92.38 83 TYR A N 1
ATOM 671 C CA . TYR A 1 83 ? -3.442 1.486 5.146 1.00 92.38 83 TYR A CA 1
ATOM 672 C C . TYR A 1 83 ? -3.627 2.091 6.542 1.00 92.38 83 TYR A C 1
ATOM 674 O O . TYR A 1 83 ? -4.083 1.402 7.458 1.00 92.38 83 TYR A O 1
ATOM 682 N N . GLY A 1 84 ? -3.367 3.397 6.681 1.00 92.69 84 GLY A N 1
ATOM 683 C CA . GLY A 1 84 ? -3.571 4.129 7.931 1.00 92.69 84 GLY A CA 1
ATOM 684 C C . GLY A 1 84 ? -5.049 4.300 8.287 1.00 92.69 84 GLY A C 1
ATOM 685 O O . GLY A 1 84 ? -5.447 4.025 9.421 1.00 92.69 84 GLY A O 1
ATOM 686 N N . LEU A 1 85 ? -5.884 4.685 7.314 1.00 93.69 85 LEU A N 1
ATOM 687 C CA . LEU A 1 85 ? -7.322 4.867 7.539 1.00 93.69 85 LEU A CA 1
ATOM 688 C C . LEU A 1 85 ? -8.010 3.574 7.987 1.00 93.69 85 LEU A C 1
ATOM 690 O O . LEU A 1 85 ? -8.877 3.625 8.850 1.00 93.69 85 LEU A O 1
ATOM 694 N N . SER A 1 86 ? -7.608 2.415 7.459 1.00 93.62 86 SER A N 1
ATOM 695 C CA . SER A 1 86 ? -8.202 1.125 7.835 1.00 93.62 86 SER A CA 1
ATOM 696 C C . SER A 1 86 ? -7.984 0.792 9.309 1.00 93.62 86 SER A C 1
ATOM 698 O O . SER A 1 86 ? -8.854 0.191 9.928 1.00 93.62 86 SER A O 1
ATOM 700 N N . LEU A 1 87 ? -6.852 1.195 9.902 1.00 92.56 87 LEU A N 1
ATOM 701 C CA . LEU A 1 87 ? -6.629 1.008 11.338 1.00 92.56 87 LEU A CA 1
ATOM 702 C C . LEU A 1 87 ? -7.591 1.882 12.147 1.00 92.56 87 LEU A C 1
ATOM 704 O O . LEU A 1 87 ? -8.238 1.378 13.061 1.00 92.56 87 LEU A O 1
ATOM 708 N N . LEU A 1 88 ? -7.744 3.151 11.760 1.00 92.25 88 LEU A N 1
ATOM 709 C CA . LEU A 1 88 ? -8.657 4.100 12.410 1.00 92.25 88 LEU A CA 1
ATOM 710 C C . LEU A 1 88 ? -10.136 3.738 12.224 1.00 92.25 88 LEU A C 1
ATOM 712 O O . LEU A 1 88 ? -10.958 4.067 13.068 1.00 92.25 88 LEU A O 1
ATOM 716 N N . LEU A 1 89 ? -10.473 3.027 11.148 1.00 90.94 89 LEU A N 1
ATOM 717 C CA . LEU A 1 89 ? -11.834 2.592 10.842 1.00 90.94 89 LEU A CA 1
ATOM 718 C C . LEU A 1 89 ? -12.357 1.504 11.801 1.00 90.94 89 LEU A C 1
ATOM 720 O O . LEU A 1 89 ? -13.538 1.159 11.747 1.00 90.94 89 LEU A O 1
ATOM 724 N N . ASN A 1 90 ? -11.511 0.915 12.649 1.00 90.56 90 ASN A N 1
ATOM 725 C CA . ASN A 1 90 ? -11.942 -0.086 13.626 1.00 90.56 90 ASN A CA 1
ATOM 726 C C . ASN A 1 90 ? -12.703 0.554 14.796 1.00 90.56 90 ASN A C 1
ATOM 728 O O . ASN A 1 90 ? -12.393 1.655 15.227 1.00 90.56 90 ASN A O 1
ATOM 732 N N . ASP A 1 91 ? -13.662 -0.180 15.361 1.00 88.12 91 ASP A N 1
ATOM 733 C CA . ASP A 1 91 ? -14.454 0.278 16.513 1.00 88.12 91 ASP A CA 1
ATOM 734 C C . ASP A 1 91 ? -13.876 -0.182 17.864 1.00 88.12 91 ASP A C 1
ATOM 736 O O . ASP A 1 91 ? -14.336 0.245 18.921 1.00 88.12 91 ASP A O 1
ATOM 740 N N . THR A 1 92 ? -12.881 -1.075 17.842 1.00 91.88 92 THR A N 1
ATOM 741 C CA . THR A 1 92 ? -12.267 -1.675 19.038 1.00 91.88 92 THR A CA 1
ATOM 742 C C . THR A 1 92 ? -10.759 -1.811 18.872 1.00 91.88 92 THR A C 1
ATOM 744 O O . THR A 1 92 ? -10.262 -2.011 17.758 1.00 91.88 92 THR A O 1
ATOM 747 N N . LYS A 1 93 ? -10.015 -1.786 19.985 1.00 92.00 93 LYS A N 1
ATOM 748 C CA . LYS A 1 93 ? -8.557 -2.015 19.966 1.00 92.00 93 LYS A CA 1
ATOM 749 C C . LYS A 1 93 ? -8.195 -3.402 19.435 1.00 92.00 93 LYS A C 1
ATOM 751 O O . LYS A 1 93 ? -7.220 -3.542 18.708 1.00 92.00 93 LYS A O 1
ATOM 756 N N . SER A 1 94 ? -9.005 -4.416 19.747 1.00 92.50 94 SER A N 1
ATOM 757 C CA . SER A 1 94 ? -8.806 -5.780 19.239 1.00 92.50 94 SER A CA 1
ATOM 758 C C . SER A 1 94 ? -8.939 -5.852 17.711 1.00 92.50 94 SER A C 1
ATOM 760 O O . SER A 1 94 ? -8.165 -6.554 17.061 1.00 92.50 94 SER A O 1
ATOM 762 N N . GLY A 1 95 ? -9.860 -5.078 17.120 1.00 92.94 95 GLY A N 1
ATOM 763 C CA . GLY A 1 95 ? -9.976 -4.943 15.666 1.00 92.94 95 GLY A CA 1
ATOM 764 C C . GLY A 1 95 ? -8.717 -4.347 15.032 1.00 92.94 95 GLY A C 1
ATOM 765 O O . GLY A 1 95 ? -8.201 -4.901 14.059 1.00 92.94 95 GLY A O 1
ATOM 766 N N . VAL A 1 96 ? -8.174 -3.283 15.641 1.00 94.81 96 VAL A N 1
ATOM 767 C CA . VAL A 1 96 ? -6.892 -2.681 15.230 1.00 94.81 96 VAL A CA 1
ATOM 768 C C . VAL A 1 96 ? -5.769 -3.713 15.292 1.00 94.81 96 VAL A C 1
ATOM 770 O O . VAL A 1 96 ? -5.064 -3.896 14.305 1.00 94.81 96 VAL A O 1
ATOM 773 N N . ASP A 1 97 ? -5.632 -4.421 16.415 1.00 95.12 97 ASP A N 1
ATOM 774 C CA . ASP A 1 97 ? -4.575 -5.417 16.629 1.00 95.12 97 ASP A CA 1
ATOM 775 C C . ASP A 1 97 ? -4.653 -6.560 15.618 1.00 95.12 97 ASP A C 1
ATOM 777 O O . ASP A 1 97 ? -3.635 -6.988 15.076 1.00 95.12 97 ASP A O 1
ATOM 781 N N . ARG A 1 98 ? -5.864 -7.033 15.312 1.00 94.75 98 ARG A N 1
ATOM 782 C CA . ARG A 1 98 ? -6.074 -8.084 14.316 1.00 94.75 98 ARG A CA 1
ATOM 783 C C . ARG A 1 98 ? -5.696 -7.613 12.913 1.00 94.75 98 ARG A C 1
ATOM 785 O O . ARG A 1 98 ? -5.062 -8.367 12.178 1.00 94.75 98 ARG A O 1
ATOM 792 N N . LEU A 1 99 ? -6.084 -6.397 12.524 1.00 95.75 99 LEU A N 1
ATOM 793 C CA . LEU A 1 99 ? -5.742 -5.854 11.208 1.00 95.75 99 LEU A CA 1
ATOM 794 C C . LEU A 1 99 ? -4.234 -5.589 11.087 1.00 95.75 99 LEU A C 1
ATOM 796 O O . LEU A 1 99 ? -3.614 -6.026 10.119 1.00 95.75 99 LEU A O 1
ATOM 800 N N . ALA A 1 100 ? -3.638 -4.954 12.094 1.00 95.19 100 ALA A N 1
ATOM 801 C CA . ALA A 1 100 ? -2.202 -4.712 12.163 1.00 95.19 100 ALA A CA 1
ATOM 802 C C . ALA A 1 100 ? -1.395 -6.020 12.160 1.00 95.19 100 ALA A C 1
ATOM 804 O O . ALA A 1 100 ? -0.382 -6.118 11.472 1.00 95.19 100 ALA A O 1
ATOM 805 N N . GLY A 1 101 ? -1.881 -7.055 12.850 1.00 95.31 101 GLY A N 1
ATOM 806 C CA . GLY A 1 101 ? -1.305 -8.397 12.812 1.00 95.31 101 GLY A CA 1
ATOM 807 C C . GLY A 1 101 ? -1.297 -8.992 11.402 1.00 95.31 101 GLY A C 1
ATOM 808 O O . GLY A 1 101 ? -0.273 -9.516 10.978 1.00 95.31 101 GLY A O 1
ATOM 809 N N . ARG A 1 102 ? -2.384 -8.841 10.628 1.00 95.06 102 ARG A N 1
ATOM 810 C CA . ARG A 1 102 ? -2.424 -9.281 9.218 1.00 95.06 102 ARG A CA 1
ATOM 811 C C . ARG A 1 102 ? -1.391 -8.546 8.364 1.00 95.06 102 ARG A C 1
ATOM 813 O O . ARG A 1 102 ? -0.722 -9.190 7.559 1.00 95.06 102 ARG A O 1
ATOM 820 N N . TYR A 1 103 ? -1.241 -7.231 8.550 1.00 94.81 103 TYR A N 1
ATOM 821 C CA . TYR A 1 103 ? -0.207 -6.450 7.862 1.00 94.81 103 TYR A CA 1
ATOM 822 C C . TYR A 1 103 ? 1.194 -6.950 8.202 1.00 94.81 103 TYR A C 1
ATOM 824 O O . TYR A 1 103 ? 1.996 -7.187 7.302 1.00 94.81 103 TYR A O 1
ATOM 832 N N . LEU A 1 104 ? 1.466 -7.165 9.490 1.00 94.44 104 LEU A N 1
ATOM 833 C CA . LEU A 1 104 ? 2.750 -7.666 9.961 1.00 94.44 104 LEU A CA 1
ATOM 834 C C . LEU A 1 104 ? 3.056 -9.058 9.394 1.00 94.44 104 LEU A C 1
ATOM 836 O O . LEU A 1 104 ? 4.166 -9.294 8.928 1.00 94.44 104 LEU A O 1
ATOM 840 N N . THR A 1 105 ? 2.082 -9.971 9.383 1.00 93.62 105 THR A N 1
ATOM 841 C CA . THR A 1 105 ? 2.251 -11.308 8.799 1.00 93.62 105 THR A CA 1
ATOM 842 C C . THR A 1 105 ? 2.552 -11.234 7.306 1.00 93.62 105 THR A C 1
ATOM 844 O O . THR A 1 105 ? 3.523 -11.843 6.865 1.00 93.62 105 THR A O 1
ATOM 847 N N . ALA A 1 106 ? 1.768 -10.468 6.539 1.00 91.31 106 ALA A N 1
ATOM 848 C CA . ALA A 1 106 ? 2.001 -10.292 5.105 1.00 91.31 106 ALA A CA 1
ATOM 849 C C . ALA A 1 106 ? 3.407 -9.743 4.833 1.00 91.31 106 ALA A C 1
ATOM 851 O O . ALA A 1 106 ? 4.115 -10.236 3.959 1.00 91.31 106 ALA A O 1
ATOM 852 N N . GLN A 1 107 ? 3.845 -8.780 5.641 1.00 91.12 107 GLN A N 1
ATOM 853 C CA . GLN A 1 107 ? 5.174 -8.205 5.545 1.00 91.12 107 GLN A CA 1
ATOM 854 C C . GLN A 1 107 ? 6.286 -9.206 5.867 1.00 91.12 107 GLN A C 1
ATOM 856 O O . GLN A 1 107 ? 7.254 -9.287 5.118 1.00 91.12 107 GLN A O 1
ATOM 861 N N . ILE A 1 108 ? 6.168 -9.969 6.957 1.00 90.81 108 ILE A N 1
ATOM 862 C CA . ILE A 1 108 ? 7.168 -10.980 7.328 1.00 90.81 108 ILE A CA 1
ATOM 863 C C . ILE A 1 108 ? 7.298 -12.025 6.218 1.00 90.81 108 ILE A C 1
ATOM 865 O O . ILE A 1 108 ? 8.417 -12.364 5.841 1.00 90.81 108 ILE A O 1
ATOM 869 N N . VAL A 1 109 ? 6.174 -12.498 5.670 1.00 89.19 109 VAL A N 1
ATOM 870 C CA . VAL A 1 109 ? 6.168 -13.466 4.564 1.00 89.19 109 VAL A CA 1
ATOM 871 C C . VAL A 1 109 ? 6.825 -12.869 3.320 1.00 89.19 109 VAL A C 1
ATOM 873 O O . VAL A 1 109 ? 7.750 -13.474 2.786 1.00 89.19 109 VAL A O 1
ATOM 876 N N . ALA A 1 110 ? 6.426 -11.663 2.904 1.00 86.88 110 ALA A N 1
ATOM 877 C CA . ALA A 1 110 ? 6.997 -11.000 1.732 1.00 86.88 110 ALA A CA 1
ATOM 878 C C . ALA A 1 110 ? 8.511 -10.766 1.878 1.00 86.88 110 ALA A C 1
ATOM 880 O O . ALA A 1 110 ? 9.282 -11.076 0.972 1.00 86.88 110 ALA A O 1
ATOM 881 N N . VAL A 1 111 ? 8.962 -10.285 3.042 1.00 86.44 111 VAL A N 1
ATOM 882 C CA . VAL A 1 111 ? 10.389 -10.070 3.327 1.00 86.44 111 VAL A CA 1
ATOM 883 C C . VAL A 1 111 ? 11.157 -11.393 3.354 1.00 86.44 111 VAL A C 1
ATOM 885 O O . VAL A 1 111 ? 12.249 -11.464 2.795 1.00 86.44 111 VAL A O 1
ATOM 888 N N . ALA A 1 112 ? 10.612 -12.445 3.971 1.00 86.50 112 ALA A N 1
ATOM 889 C CA . ALA A 1 112 ? 11.258 -13.755 4.012 1.00 86.50 112 ALA A CA 1
ATOM 890 C C . ALA A 1 112 ? 11.414 -14.351 2.605 1.00 86.50 112 ALA A C 1
ATOM 892 O O . ALA A 1 112 ? 12.509 -14.779 2.241 1.00 86.50 112 ALA A O 1
ATOM 893 N N . CYS A 1 113 ? 10.356 -14.319 1.791 1.00 84.38 113 CYS A N 1
ATOM 894 C CA . CYS A 1 113 ? 10.400 -14.745 0.393 1.00 84.38 113 CYS A CA 1
ATOM 895 C C . CYS A 1 113 ? 11.430 -13.944 -0.409 1.00 84.38 113 CYS A C 1
ATOM 897 O O . CYS A 1 113 ? 12.259 -14.541 -1.090 1.00 84.38 113 CYS A O 1
ATOM 899 N N . PHE A 1 114 ? 11.453 -12.620 -0.252 1.00 83.19 114 PHE A N 1
ATOM 900 C CA . PHE A 1 114 ? 12.404 -11.750 -0.940 1.00 83.19 114 PHE A CA 1
ATOM 901 C C . PHE A 1 114 ? 13.867 -12.006 -0.528 1.00 83.19 114 PHE A C 1
ATOM 903 O O . PHE A 1 114 ? 14.768 -11.951 -1.360 1.00 83.19 114 PHE A O 1
ATOM 910 N N . ILE A 1 115 ? 14.128 -12.344 0.740 1.00 82.19 115 ILE A N 1
ATOM 911 C CA . ILE A 1 115 ? 15.466 -12.742 1.210 1.00 82.19 115 ILE A CA 1
ATOM 912 C C . ILE A 1 115 ? 15.905 -14.083 0.599 1.00 82.19 115 ILE A C 1
ATOM 914 O O . ILE A 1 115 ? 17.087 -14.262 0.277 1.00 82.19 115 ILE A O 1
ATOM 918 N N . LEU A 1 116 ? 14.978 -15.035 0.469 1.00 81.69 116 LEU A N 1
ATOM 919 C CA . LEU A 1 116 ? 15.252 -16.363 -0.084 1.00 81.69 116 LEU A CA 1
ATOM 920 C C . LEU A 1 116 ? 15.439 -16.320 -1.606 1.00 81.69 116 LEU A C 1
ATOM 922 O O . LEU A 1 116 ? 16.367 -16.942 -2.120 1.00 81.69 116 LEU A O 1
ATOM 926 N N . PHE A 1 117 ? 14.604 -15.546 -2.299 1.00 76.56 117 PHE A N 1
ATOM 927 C CA . PHE A 1 117 ? 14.539 -15.454 -3.756 1.00 76.56 117 PHE A CA 1
ATOM 928 C C . PHE A 1 117 ? 14.513 -13.985 -4.206 1.00 76.56 117 PHE A C 1
ATOM 930 O O . PHE A 1 117 ? 13.480 -13.497 -4.666 1.00 76.56 117 PHE A O 1
ATOM 937 N N . PRO A 1 118 ? 15.626 -13.242 -4.063 1.00 76.44 118 PRO A N 1
ATOM 938 C CA . PRO A 1 118 ? 15.657 -11.859 -4.509 1.00 76.44 118 PRO A CA 1
ATOM 939 C C . PRO A 1 118 ? 15.562 -11.807 -6.035 1.00 76.44 118 PRO A C 1
ATOM 941 O O . PRO A 1 118 ? 16.259 -12.551 -6.731 1.00 76.44 118 PRO A O 1
ATOM 944 N N . LEU A 1 119 ? 14.726 -10.905 -6.546 1.00 71.69 119 LEU A N 1
ATOM 945 C CA . LEU A 1 119 ? 14.609 -10.605 -7.970 1.00 71.69 119 LEU A CA 1
ATOM 946 C C . LEU A 1 119 ? 15.036 -9.159 -8.231 1.00 71.69 119 LEU A C 1
ATOM 948 O O . LEU A 1 119 ? 14.921 -8.299 -7.359 1.00 71.69 119 LEU A O 1
ATOM 952 N N . THR A 1 120 ? 15.556 -8.876 -9.422 1.00 65.75 120 THR A N 1
ATOM 953 C CA . THR A 1 120 ? 15.849 -7.507 -9.874 1.00 65.75 120 THR A CA 1
ATOM 954 C C . THR A 1 120 ? 14.685 -6.946 -10.672 1.00 65.75 120 THR A C 1
ATOM 956 O O . THR A 1 120 ? 14.048 -7.658 -11.450 1.00 65.75 120 THR A O 1
ATOM 959 N N . ALA A 1 121 ? 14.413 -5.655 -10.483 1.00 67.75 121 ALA A N 1
ATOM 960 C CA . ALA A 1 121 ? 13.510 -4.923 -11.360 1.00 67.75 121 ALA A CA 1
ATOM 961 C C . ALA A 1 121 ? 14.249 -4.602 -12.666 1.00 67.75 121 ALA A C 1
ATOM 963 O O . ALA A 1 121 ? 15.381 -4.117 -12.640 1.00 67.75 121 ALA A O 1
ATOM 964 N N . THR A 1 122 ? 13.625 -4.884 -13.807 1.00 65.38 122 THR A N 1
ATOM 965 C CA . THR A 1 122 ? 14.278 -4.748 -15.124 1.00 65.38 122 THR A CA 1
ATOM 966 C C . THR A 1 122 ? 13.888 -3.478 -15.871 1.00 65.38 122 THR A C 1
ATOM 968 O O . THR A 1 122 ? 14.649 -3.002 -16.714 1.00 65.38 122 THR A O 1
ATOM 971 N N . PHE A 1 123 ? 12.730 -2.894 -15.557 1.00 64.75 123 PHE A N 1
ATOM 972 C CA . PHE A 1 123 ? 12.237 -1.704 -16.239 1.00 64.75 123 PHE A CA 1
ATOM 973 C C . PHE A 1 123 ? 12.813 -0.416 -15.639 1.00 64.75 123 PHE A C 1
ATOM 975 O O . PHE A 1 123 ? 12.690 -0.141 -14.445 1.00 64.75 123 PHE A O 1
ATOM 982 N N . VAL A 1 124 ? 13.409 0.422 -16.492 1.00 66.19 124 VAL A N 1
ATOM 983 C CA . VAL A 1 124 ? 13.861 1.768 -16.118 1.00 66.19 124 VAL A CA 1
ATOM 984 C C . VAL A 1 124 ? 12.705 2.745 -16.308 1.00 66.19 124 VAL A C 1
ATOM 986 O O . VAL A 1 124 ? 12.226 2.950 -17.423 1.00 66.19 124 VAL A O 1
ATOM 989 N N . ARG A 1 125 ? 12.254 3.363 -15.211 1.00 70.38 125 ARG A N 1
ATOM 990 C CA . ARG A 1 125 ? 11.149 4.333 -15.229 1.00 70.38 125 ARG A CA 1
ATOM 991 C C . ARG A 1 125 ? 11.516 5.561 -16.085 1.00 70.38 125 ARG A C 1
ATOM 993 O O . ARG A 1 125 ? 12.581 6.142 -15.865 1.00 70.38 125 ARG A O 1
ATOM 1000 N N . PRO A 1 126 ? 10.655 5.994 -17.025 1.00 72.25 126 PRO A N 1
ATOM 1001 C CA . PRO A 1 126 ? 10.905 7.194 -17.814 1.00 72.25 126 PRO A CA 1
ATOM 1002 C C . PRO A 1 126 ? 10.782 8.457 -16.949 1.00 72.25 126 PRO A C 1
ATOM 1004 O O . PRO A 1 126 ? 10.064 8.482 -15.946 1.00 72.25 126 PRO A O 1
ATOM 1007 N N . GLY A 1 127 ? 11.470 9.531 -17.348 1.00 71.56 127 GLY A N 1
ATOM 1008 C CA . GLY A 1 127 ? 11.369 10.828 -16.678 1.00 71.56 127 GLY A CA 1
ATOM 1009 C C . GLY A 1 127 ? 9.935 11.360 -16.718 1.00 71.56 127 GLY A C 1
ATOM 1010 O O . GLY A 1 127 ? 9.337 11.468 -17.788 1.00 71.56 127 GLY A O 1
ATOM 1011 N N . THR A 1 128 ? 9.375 11.686 -15.554 1.00 77.25 128 THR A N 1
ATOM 1012 C CA . THR A 1 128 ? 8.007 12.203 -15.416 1.00 77.25 128 THR A CA 1
ATOM 1013 C C . THR A 1 128 ? 8.016 13.601 -14.811 1.00 77.25 128 THR A C 1
ATOM 1015 O O . THR A 1 128 ? 8.831 13.911 -13.947 1.00 77.25 128 THR A O 1
ATOM 1018 N N . ASN A 1 129 ? 7.091 14.451 -15.263 1.00 77.75 129 ASN A N 1
ATOM 1019 C CA . ASN A 1 129 ? 6.958 15.840 -14.819 1.00 77.75 129 ASN A CA 1
ATOM 1020 C C . ASN A 1 129 ? 5.665 16.040 -14.006 1.00 77.75 129 ASN A C 1
ATOM 1022 O O . ASN A 1 129 ? 4.731 15.238 -14.086 1.00 77.75 129 ASN A O 1
ATOM 1026 N N . GLY A 1 130 ? 5.589 17.133 -13.242 1.00 85.31 130 GLY A N 1
ATOM 1027 C CA . GLY A 1 130 ? 4.404 17.500 -12.457 1.00 85.31 130 GLY A CA 1
ATOM 1028 C C . GLY A 1 130 ? 4.215 16.662 -11.187 1.00 85.31 130 GLY A C 1
ATOM 1029 O O . GLY A 1 130 ? 5.172 16.106 -10.649 1.00 85.31 130 GLY A O 1
ATOM 1030 N N . LEU A 1 131 ? 2.971 16.571 -10.699 1.00 83.38 131 LEU A N 1
ATOM 1031 C CA . LEU A 1 131 ? 2.642 15.835 -9.471 1.00 83.38 131 LEU A CA 1
ATOM 1032 C C . LEU A 1 131 ? 3.066 14.352 -9.528 1.00 83.38 131 LEU A C 1
ATOM 1034 O O . LEU A 1 131 ? 3.710 13.907 -8.578 1.00 83.38 131 LEU A O 1
ATOM 1038 N N . PRO A 1 132 ? 2.810 13.594 -10.618 1.00 82.06 132 PRO A N 1
ATOM 1039 C CA . PRO A 1 132 ? 3.309 12.227 -10.723 1.00 82.06 132 PRO A CA 1
ATOM 1040 C C . PRO A 1 132 ? 4.833 12.141 -10.621 1.00 82.06 132 PRO A C 1
ATOM 1042 O O . PRO A 1 132 ? 5.339 11.283 -9.907 1.00 82.06 132 PRO A O 1
ATOM 1045 N N . GLY A 1 133 ? 5.557 13.066 -11.262 1.00 80.44 133 GLY A N 1
ATOM 1046 C CA . GLY A 1 133 ? 7.018 13.136 -11.185 1.00 80.44 133 GLY A CA 1
ATOM 1047 C C . GLY A 1 133 ? 7.535 13.356 -9.768 1.00 80.44 133 GLY A C 1
ATOM 1048 O O . GLY A 1 133 ? 8.451 12.663 -9.335 1.00 80.44 133 GLY A O 1
ATOM 1049 N N . PHE A 1 134 ? 6.899 14.247 -9.004 1.00 84.00 134 PHE A N 1
ATOM 1050 C CA . PHE A 1 134 ? 7.220 14.436 -7.588 1.00 84.00 134 PHE A CA 1
ATOM 1051 C C . PHE A 1 134 ? 6.976 13.160 -6.767 1.00 84.00 134 PHE A C 1
ATOM 1053 O O . PHE A 1 134 ? 7.843 12.744 -6.002 1.00 84.00 134 PHE A O 1
ATOM 1060 N N . MET A 1 135 ? 5.828 12.502 -6.954 1.00 81.81 135 MET A N 1
ATOM 1061 C CA . MET A 1 135 ? 5.498 11.262 -6.239 1.00 81.81 135 MET A CA 1
ATOM 1062 C C . MET A 1 135 ? 6.477 10.132 -6.584 1.00 81.81 135 MET A C 1
ATOM 1064 O O . MET A 1 135 ? 6.942 9.426 -5.691 1.00 81.81 135 MET A O 1
ATOM 1068 N N . PHE A 1 136 ? 6.859 9.995 -7.857 1.00 80.19 136 PHE A N 1
ATOM 1069 C CA . PHE A 1 136 ? 7.896 9.052 -8.274 1.00 80.19 136 PHE A CA 1
ATOM 1070 C C . PHE A 1 136 ? 9.275 9.405 -7.724 1.00 80.19 136 PHE A C 1
ATOM 1072 O O . PHE A 1 136 ? 10.019 8.493 -7.387 1.00 80.19 136 PHE A O 1
ATOM 1079 N N . ALA A 1 137 ? 9.625 10.687 -7.601 1.00 79.31 137 ALA A N 1
ATOM 1080 C CA . ALA A 1 137 ? 10.899 11.104 -7.018 1.00 79.31 137 ALA A CA 1
ATOM 1081 C C . ALA A 1 137 ? 10.978 10.757 -5.525 1.00 79.31 137 ALA A C 1
ATOM 1083 O O . ALA A 1 137 ? 11.989 10.224 -5.073 1.00 79.31 137 ALA A O 1
ATOM 1084 N N . VAL A 1 138 ? 9.897 10.992 -4.770 1.00 79.12 138 VAL A N 1
ATOM 1085 C CA . VAL A 1 138 ? 9.827 10.587 -3.358 1.00 79.12 138 VAL A CA 1
ATOM 1086 C C . VAL A 1 138 ? 9.905 9.068 -3.237 1.00 79.12 138 VAL A C 1
ATOM 1088 O O . VAL A 1 138 ? 10.674 8.566 -2.424 1.00 79.12 138 VAL A O 1
ATOM 1091 N N . LEU A 1 139 ? 9.169 8.331 -4.075 1.00 72.75 139 LEU A N 1
ATOM 1092 C CA . LEU A 1 139 ? 9.199 6.867 -4.077 1.00 72.75 139 LEU A CA 1
ATOM 1093 C C . LEU A 1 139 ? 10.589 6.325 -4.450 1.00 72.75 139 LEU A C 1
ATOM 1095 O O . LEU A 1 139 ? 11.126 5.462 -3.762 1.00 72.75 139 LEU A O 1
ATOM 1099 N N . GLY A 1 140 ? 11.207 6.893 -5.486 1.00 64.44 140 GLY A N 1
ATOM 1100 C CA . GLY A 1 140 ? 12.547 6.555 -5.964 1.00 64.44 140 GLY A CA 1
ATOM 1101 C C . GLY A 1 140 ? 13.664 6.848 -4.962 1.00 64.44 140 GLY A C 1
ATOM 1102 O O . GLY A 1 140 ? 14.725 6.245 -5.061 1.00 64.44 140 GLY A O 1
ATOM 1103 N N . GLY A 1 141 ? 13.432 7.722 -3.977 1.00 62.00 141 GLY A N 1
ATOM 1104 C CA . GLY A 1 141 ? 14.359 7.934 -2.861 1.00 62.00 141 GLY A CA 1
ATOM 1105 C C . GLY A 1 141 ? 14.450 6.741 -1.900 1.00 62.00 141 GLY A C 1
ATOM 1106 O O . GLY A 1 141 ? 15.457 6.594 -1.208 1.00 62.00 141 GLY A O 1
ATOM 1107 N N . PHE A 1 142 ? 13.426 5.882 -1.868 1.00 60.56 142 PHE A N 1
ATOM 1108 C CA . PHE A 1 142 ? 13.368 4.685 -1.020 1.00 60.56 142 PHE A CA 1
ATOM 1109 C C . PHE A 1 142 ? 13.516 3.384 -1.816 1.00 60.56 142 PHE A C 1
ATOM 1111 O O . PHE A 1 142 ? 13.994 2.384 -1.274 1.00 60.56 142 PHE A O 1
ATOM 1118 N N . ASP A 1 143 ? 13.117 3.398 -3.087 1.00 61.47 143 ASP A N 1
ATOM 1119 C CA . ASP A 1 143 ? 13.184 2.245 -3.975 1.00 61.47 143 ASP A CA 1
ATOM 1120 C C . ASP A 1 143 ? 14.618 1.918 -4.385 1.00 61.47 143 ASP A C 1
ATOM 1122 O O . ASP A 1 143 ? 15.356 2.746 -4.922 1.00 61.47 143 ASP A O 1
ATOM 1126 N N . LYS A 1 144 ? 14.994 0.660 -4.179 1.00 62.88 144 LYS A N 1
ATOM 1127 C CA . LYS A 1 144 ? 16.230 0.068 -4.694 1.00 62.88 144 LYS A CA 1
ATOM 1128 C C . LYS A 1 144 ? 15.896 -0.808 -5.910 1.00 62.88 144 LYS A C 1
ATOM 1130 O O . LYS A 1 144 ? 14.729 -1.134 -6.099 1.00 62.88 144 LYS A O 1
ATOM 1135 N N . PRO A 1 145 ? 16.871 -1.191 -6.759 1.00 62.75 145 PRO A N 1
ATOM 1136 C CA . PRO A 1 145 ? 16.611 -1.886 -8.030 1.00 62.75 145 PRO A CA 1
ATOM 1137 C C . PRO A 1 145 ? 16.238 -3.371 -7.851 1.00 62.75 145 PRO A C 1
ATOM 1139 O O . PRO A 1 145 ? 16.599 -4.223 -8.662 1.00 62.75 145 PRO A O 1
ATOM 1142 N N . PHE A 1 146 ? 15.545 -3.703 -6.766 1.00 63.50 146 PHE A N 1
ATOM 1143 C CA . PHE A 1 146 ? 15.155 -5.059 -6.436 1.00 63.50 146 PHE A CA 1
ATOM 1144 C C . PHE A 1 146 ? 13.641 -5.155 -6.358 1.00 63.50 146 PHE A C 1
ATOM 1146 O O . PHE A 1 146 ? 12.969 -4.296 -5.796 1.00 63.50 146 PHE A O 1
ATOM 1153 N N . ASN A 1 147 ? 13.127 -6.226 -6.936 1.00 61.94 147 ASN A N 1
ATOM 1154 C CA . ASN A 1 147 ? 11.720 -6.525 -7.011 1.00 61.94 147 ASN A CA 1
ATOM 1155 C C . ASN A 1 147 ? 11.342 -7.535 -5.917 1.00 61.94 147 ASN A C 1
ATOM 1157 O O . ASN A 1 147 ? 12.000 -8.568 -5.761 1.00 61.94 147 ASN A O 1
ATOM 1161 N N . GLN A 1 148 ? 10.292 -7.232 -5.153 1.00 58.88 148 GLN A N 1
ATOM 1162 C CA . GLN A 1 148 ? 9.797 -8.122 -4.107 1.00 58.88 148 GLN A CA 1
ATOM 1163 C C . GLN A 1 148 ? 8.731 -9.065 -4.662 1.00 58.88 148 GLN A C 1
ATOM 1165 O O . GLN A 1 148 ? 7.593 -8.649 -4.871 1.00 58.88 148 GLN A O 1
ATOM 1170 N N . ALA A 1 149 ? 9.098 -10.338 -4.807 1.00 68.56 149 ALA A N 1
ATOM 1171 C CA . ALA A 1 149 ? 8.158 -11.434 -5.003 1.00 68.56 149 ALA A CA 1
ATOM 1172 C C . ALA A 1 149 ? 7.959 -12.182 -3.670 1.00 68.56 149 ALA A C 1
ATOM 1174 O O . ALA A 1 149 ? 8.943 -12.695 -3.119 1.00 68.56 149 ALA A O 1
ATOM 1175 N N . PRO A 1 150 ? 6.729 -12.285 -3.129 1.00 73.94 150 PRO A N 1
ATOM 1176 C CA . PRO A 1 150 ? 5.471 -11.684 -3.590 1.00 73.94 150 PRO A CA 1
ATOM 1177 C C . PRO A 1 150 ? 5.359 -10.182 -3.265 1.00 73.94 150 PRO A C 1
ATOM 1179 O O . PRO A 1 150 ? 6.007 -9.684 -2.338 1.00 73.94 150 PRO A O 1
ATOM 1182 N N . SER A 1 151 ? 4.490 -9.464 -3.987 1.00 82.25 151 SER A N 1
ATOM 1183 C CA . SER A 1 151 ? 4.275 -8.029 -3.782 1.00 82.25 151 SER A CA 1
ATOM 1184 C C . SER A 1 151 ? 3.549 -7.765 -2.464 1.00 82.25 151 SER A C 1
ATOM 1186 O O . SER A 1 151 ? 2.358 -8.056 -2.302 1.00 82.25 151 SER A O 1
ATOM 1188 N N . LEU A 1 152 ? 4.244 -7.111 -1.528 1.00 84.19 152 LEU A N 1
ATOM 1189 C CA . LEU A 1 152 ? 3.622 -6.637 -0.292 1.00 84.19 152 LEU A CA 1
ATOM 1190 C C . LEU A 1 152 ? 2.477 -5.657 -0.581 1.00 84.19 152 LEU A C 1
ATOM 1192 O O . LEU A 1 152 ? 1.469 -5.669 0.120 1.00 84.19 152 LEU A O 1
ATOM 1196 N N . HIS A 1 153 ? 2.608 -4.831 -1.620 1.00 86.88 153 HIS A N 1
ATOM 1197 C CA . HIS A 1 153 ? 1.589 -3.857 -2.001 1.00 86.88 153 HIS A CA 1
ATOM 1198 C C . HIS A 1 153 ? 0.269 -4.544 -2.378 1.00 86.88 153 HIS A C 1
ATOM 1200 O O . HIS A 1 153 ? -0.794 -4.142 -1.905 1.00 86.88 153 HIS A O 1
ATOM 1206 N N . ILE A 1 154 ? 0.332 -5.626 -3.162 1.00 86.75 154 ILE A N 1
ATOM 1207 C CA . ILE A 1 154 ? -0.843 -6.433 -3.517 1.00 86.75 154 ILE A CA 1
ATOM 1208 C C . ILE A 1 154 ? -1.396 -7.177 -2.296 1.00 86.75 154 ILE A C 1
ATOM 1210 O O . ILE A 1 154 ? -2.606 -7.162 -2.071 1.00 86.75 154 ILE A O 1
ATOM 1214 N N . ALA A 1 155 ? -0.542 -7.761 -1.452 1.00 89.50 155 ALA A N 1
ATOM 1215 C CA . ALA A 1 155 ? -1.000 -8.429 -0.232 1.00 89.50 155 ALA A CA 1
ATOM 1216 C C . ALA A 1 155 ? -1.752 -7.461 0.707 1.00 89.50 155 ALA A C 1
ATOM 1218 O O . ALA A 1 155 ? -2.839 -7.773 1.206 1.00 89.50 155 ALA A O 1
ATOM 1219 N N . LEU A 1 156 ? -1.216 -6.250 0.903 1.00 90.00 156 LEU A N 1
ATOM 1220 C CA . LEU A 1 156 ? -1.881 -5.184 1.653 1.00 90.00 156 LEU A CA 1
ATOM 1221 C C . LEU A 1 156 ? -3.184 -4.754 0.979 1.00 90.00 156 LEU A C 1
ATOM 1223 O O . LEU A 1 156 ? -4.179 -4.564 1.677 1.00 90.00 156 LEU A O 1
ATOM 1227 N N . LEU A 1 157 ? -3.207 -4.655 -0.354 1.00 92.56 157 LEU A N 1
ATOM 1228 C CA . LEU A 1 157 ? -4.407 -4.307 -1.113 1.00 92.56 157 LEU A CA 1
ATOM 1229 C C . LEU A 1 157 ? -5.517 -5.311 -0.837 1.00 92.56 157 LEU A C 1
ATOM 1231 O O . LEU A 1 157 ? -6.620 -4.897 -0.507 1.00 92.56 157 LEU A O 1
ATOM 1235 N N . VAL A 1 158 ? -5.233 -6.612 -0.906 1.00 92.25 158 VAL A N 1
ATOM 1236 C CA . VAL A 1 158 ? -6.223 -7.665 -0.639 1.00 92.25 158 VAL A CA 1
ATOM 1237 C C . VAL 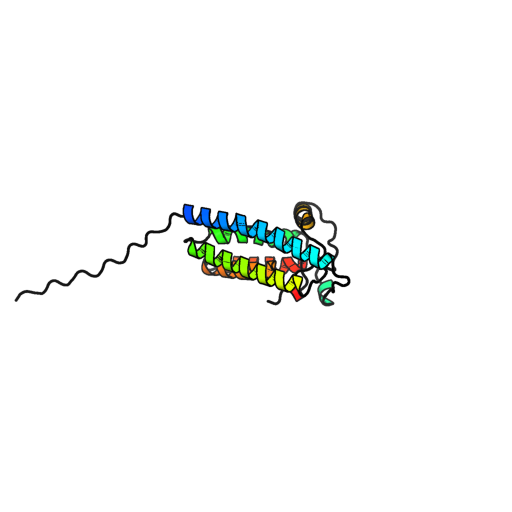A 1 158 ? -6.747 -7.583 0.798 1.00 92.25 158 VAL A C 1
ATOM 1239 O O . VAL A 1 158 ? -7.957 -7.670 1.016 1.00 92.25 158 VAL A O 1
ATOM 1242 N N . IL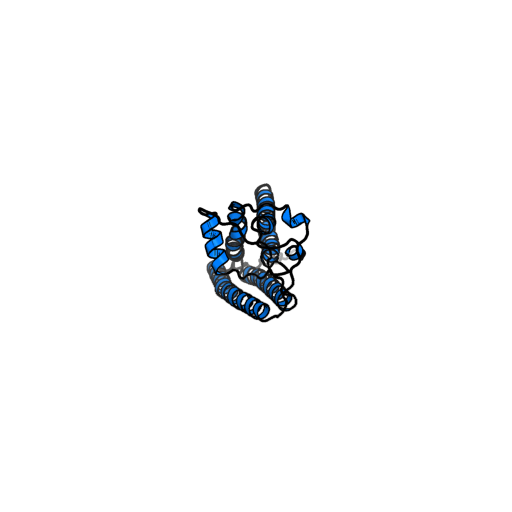E A 1 159 ? -5.872 -7.358 1.786 1.00 93.00 159 ILE A N 1
ATOM 1243 C CA . ILE A 1 159 ? -6.271 -7.205 3.196 1.00 93.00 159 ILE A CA 1
ATOM 1244 C C . ILE A 1 159 ? -7.157 -5.965 3.398 1.00 93.00 159 ILE A C 1
ATOM 1246 O O . ILE A 1 159 ? -8.196 -6.049 4.056 1.00 93.00 159 ILE A O 1
ATOM 1250 N N . ILE A 1 160 ? -6.766 -4.820 2.836 1.00 93.81 160 ILE A N 1
ATOM 1251 C CA . ILE A 1 160 ? -7.496 -3.548 2.939 1.00 93.81 160 ILE A CA 1
ATOM 1252 C C . ILE A 1 160 ? -8.830 -3.641 2.194 1.00 93.81 160 ILE A C 1
ATOM 1254 O O . ILE A 1 160 ? -9.868 -3.234 2.714 1.00 93.81 160 ILE A O 1
ATOM 1258 N N . TRP A 1 161 ? -8.828 -4.238 1.004 1.00 93.75 161 TRP A N 1
ATOM 1259 C CA . TRP A 1 161 ? -10.022 -4.482 0.206 1.00 93.75 161 TRP A CA 1
ATOM 1260 C C . TRP A 1 161 ? -11.036 -5.307 0.994 1.00 93.75 161 TRP A C 1
ATOM 1262 O O . TRP A 1 161 ? -12.202 -4.920 1.111 1.00 93.75 161 TRP A O 1
ATOM 1272 N N . ASP A 1 162 ? -10.571 -6.403 1.595 1.00 93.06 162 ASP A N 1
ATOM 1273 C CA . ASP A 1 162 ? -11.357 -7.264 2.471 1.00 93.06 162 ASP A CA 1
ATOM 1274 C C . ASP A 1 162 ? -11.924 -6.539 3.689 1.00 93.06 162 ASP A C 1
ATOM 1276 O O . ASP A 1 162 ? -13.086 -6.748 4.036 1.00 93.06 162 ASP A O 1
ATOM 1280 N N . HIS A 1 163 ? -11.142 -5.650 4.296 1.00 93.44 163 HIS A N 1
ATOM 1281 C CA . HIS A 1 163 ? -11.573 -4.888 5.458 1.00 93.44 163 HIS A CA 1
ATOM 1282 C C . HIS A 1 163 ? -12.677 -3.870 5.122 1.00 93.44 163 HIS A C 1
ATOM 1284 O O . HIS A 1 163 ? -13.698 -3.805 5.806 1.00 93.44 163 HIS A O 1
ATOM 1290 N N . TRP A 1 164 ? -12.506 -3.097 4.047 1.00 92.81 164 TRP A N 1
ATOM 1291 C CA . TRP A 1 164 ? -13.445 -2.038 3.664 1.00 92.81 164 TRP A CA 1
ATOM 1292 C C . TRP A 1 164 ? -14.730 -2.575 3.042 1.00 92.81 164 TRP A C 1
ATOM 1294 O O . TRP A 1 164 ? -15.805 -2.050 3.324 1.00 92.81 164 TRP A O 1
ATOM 1304 N N . ARG A 1 165 ? -14.670 -3.650 2.242 1.00 92.12 165 ARG A N 1
ATOM 1305 C CA . ARG A 1 165 ? -15.878 -4.189 1.587 1.00 92.12 165 ARG A CA 1
ATOM 1306 C C . ARG A 1 165 ? -16.945 -4.647 2.587 1.00 92.12 165 ARG A C 1
ATOM 1308 O O . ARG A 1 165 ? -18.122 -4.632 2.251 1.00 92.12 165 ARG A O 1
ATOM 1315 N N . GLN A 1 166 ? -16.534 -5.050 3.793 1.00 89.25 166 GLN A N 1
ATOM 1316 C CA . GLN A 1 166 ? -17.435 -5.478 4.869 1.00 89.25 166 GLN A CA 1
ATOM 1317 C C . GLN A 1 166 ? -18.185 -4.303 5.516 1.00 89.25 166 GLN A C 1
ATOM 1319 O O . GLN A 1 166 ? -19.178 -4.525 6.199 1.00 89.25 166 GLN A O 1
ATOM 1324 N N . LYS A 1 167 ? -17.714 -3.067 5.306 1.00 87.69 167 LYS A N 1
ATOM 1325 C CA . LYS A 1 167 ? -18.252 -1.832 5.898 1.00 87.69 167 LYS A CA 1
ATOM 1326 C C . LYS A 1 167 ? -18.971 -0.929 4.886 1.00 87.69 167 LYS A C 1
ATOM 1328 O O . LYS A 1 167 ? -19.521 0.095 5.275 1.00 87.69 167 LYS A O 1
ATOM 1333 N N . LEU A 1 168 ? -18.931 -1.271 3.598 1.00 91.44 168 LEU A N 1
ATOM 1334 C CA . LEU A 1 168 ? -19.531 -0.499 2.508 1.00 91.44 168 LEU A CA 1
ATOM 1335 C C . LEU A 1 168 ? -20.705 -1.262 1.902 1.00 91.44 168 LEU A C 1
ATOM 1337 O O . LEU A 1 168 ? -20.614 -2.478 1.748 1.00 91.44 168 LEU A O 1
ATOM 1341 N N . ASP A 1 169 ? -21.744 -0.555 1.459 1.00 91.25 169 ASP A N 1
ATOM 1342 C CA . ASP A 1 169 ? -22.962 -1.145 0.891 1.00 91.25 169 ASP A CA 1
ATOM 1343 C C . ASP A 1 169 ? -23.338 -0.543 -0.471 1.00 91.25 169 ASP A C 1
ATOM 1345 O O . ASP A 1 169 ? -23.049 0.614 -0.780 1.00 91.25 169 ASP A O 1
ATOM 1349 N N . GLY A 1 170 ? -24.005 -1.342 -1.308 1.00 92.31 170 GLY A N 1
ATOM 1350 C CA . GLY A 1 170 ? -24.563 -0.895 -2.587 1.00 92.31 170 GLY A CA 1
ATOM 1351 C C . GLY A 1 170 ? -23.531 -0.269 -3.535 1.00 92.31 170 GLY A C 1
ATOM 1352 O O . GLY A 1 170 ? -22.505 -0.873 -3.855 1.00 92.31 170 GLY A O 1
ATOM 1353 N N . GLY A 1 171 ? -23.816 0.949 -4.005 1.00 93.00 171 GLY A N 1
ATOM 1354 C CA . GLY A 1 171 ? -22.988 1.650 -4.993 1.00 93.00 171 GLY A CA 1
ATOM 1355 C C . GLY A 1 171 ? -21.585 2.014 -4.497 1.00 93.00 171 GLY A C 1
ATOM 1356 O O . GLY A 1 171 ? -20.634 1.955 -5.276 1.00 93.00 171 GLY A O 1
ATOM 1357 N N . THR A 1 172 ? -21.413 2.320 -3.205 1.00 91.31 172 THR A N 1
ATOM 1358 C CA . THR A 1 172 ? -20.087 2.654 -2.648 1.00 91.31 172 THR A CA 1
ATOM 1359 C C . THR A 1 172 ? -19.177 1.433 -2.607 1.00 91.31 172 THR A C 1
ATOM 1361 O O . THR A 1 172 ? -17.985 1.546 -2.888 1.00 91.31 172 THR A O 1
ATOM 1364 N N . ARG A 1 173 ? -19.739 0.242 -2.359 1.00 92.31 173 ARG A N 1
ATOM 1365 C CA . ARG A 1 173 ? -19.008 -1.026 -2.461 1.00 92.31 173 ARG A CA 1
ATOM 1366 C C . ARG A 1 173 ? -18.504 -1.262 -3.886 1.00 92.31 173 ARG A C 1
ATOM 1368 O O . ARG A 1 173 ? -17.352 -1.646 -4.059 1.00 92.31 173 ARG A O 1
ATOM 1375 N N . MET A 1 174 ? -19.331 -1.000 -4.901 1.00 93.44 174 MET A N 1
ATOM 1376 C CA . MET A 1 174 ? -18.916 -1.153 -6.302 1.00 93.44 174 MET A CA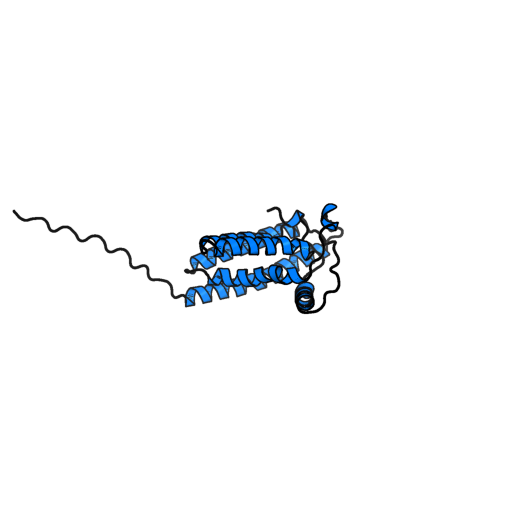 1
ATOM 1377 C C . MET A 1 174 ? -17.789 -0.181 -6.667 1.00 93.44 174 MET A C 1
ATOM 1379 O O . MET A 1 174 ? -16.773 -0.606 -7.212 1.00 93.44 174 MET A O 1
ATOM 1383 N N . ALA A 1 175 ? -17.922 1.094 -6.289 1.00 94.06 175 ALA A N 1
ATOM 1384 C CA . ALA A 1 175 ? -16.870 2.089 -6.488 1.00 94.06 175 ALA A CA 1
ATOM 1385 C C . ALA A 1 175 ? -15.554 1.678 -5.806 1.00 94.06 175 ALA A C 1
ATOM 1387 O O . ALA A 1 175 ? -14.481 1.829 -6.386 1.00 94.06 175 ALA A O 1
ATOM 1388 N N . TRP A 1 176 ? -15.635 1.096 -4.606 1.00 94.38 176 TRP A N 1
ATOM 1389 C CA . TRP A 1 176 ? -14.475 0.567 -3.898 1.00 94.38 176 TRP A CA 1
ATOM 1390 C C . TRP A 1 176 ? -13.811 -0.603 -4.630 1.00 94.38 176 TRP A C 1
ATOM 1392 O O . TRP A 1 176 ? -12.595 -0.589 -4.794 1.00 94.38 176 TRP A O 1
ATOM 1402 N N . HIS A 1 177 ? -14.579 -1.572 -5.145 1.00 93.56 177 HIS A N 1
ATOM 1403 C CA . HIS A 1 177 ? -14.023 -2.642 -5.983 1.00 93.56 177 HIS A CA 1
ATOM 1404 C C . HIS A 1 177 ? -13.295 -2.069 -7.205 1.00 93.56 177 HIS A C 1
ATOM 1406 O O . HIS A 1 177 ? -12.155 -2.450 -7.463 1.00 93.56 177 HIS A O 1
ATOM 1412 N N . SER A 1 178 ? -13.916 -1.127 -7.925 1.00 93.88 178 SER A N 1
ATOM 1413 C CA . SER A 1 178 ? -13.288 -0.463 -9.074 1.00 93.88 178 SER A CA 1
ATOM 1414 C C . SER A 1 178 ? -11.991 0.249 -8.689 1.00 93.88 178 SER A C 1
ATOM 1416 O O . SER A 1 178 ? -11.004 0.156 -9.416 1.00 93.88 178 SER A O 1
ATOM 1418 N N . TRP A 1 179 ? -11.961 0.910 -7.529 1.00 94.38 179 TRP A N 1
ATOM 1419 C CA . TRP A 1 179 ? -10.754 1.556 -7.024 1.00 94.38 179 TRP A CA 1
ATOM 1420 C C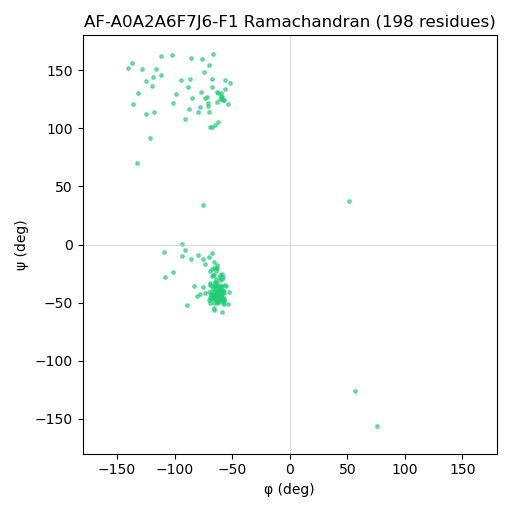 . TRP A 1 179 ? -9.663 0.540 -6.668 1.00 94.38 179 TRP A C 1
ATOM 1422 O O . TRP A 1 179 ? -8.520 0.718 -7.074 1.00 94.38 179 TRP A O 1
ATOM 1432 N N . CYS A 1 180 ? -9.998 -0.566 -5.997 1.00 92.44 180 CYS A N 1
ATOM 1433 C CA . CYS A 1 180 ? -9.043 -1.636 -5.702 1.00 92.44 180 CYS A CA 1
ATOM 1434 C C . CYS A 1 180 ? -8.448 -2.250 -6.974 1.00 92.44 180 CYS A C 1
ATOM 1436 O O . CYS A 1 180 ? -7.238 -2.458 -7.036 1.00 92.44 180 CYS A O 1
ATOM 1438 N N . PHE A 1 181 ? -9.261 -2.480 -8.008 1.00 92.62 181 PHE A N 1
ATOM 1439 C CA . PHE A 1 181 ? -8.756 -2.923 -9.309 1.00 92.62 181 PHE A CA 1
ATOM 1440 C C . PHE A 1 181 ? -7.809 -1.898 -9.937 1.00 92.62 181 PHE A C 1
ATOM 1442 O O . PHE A 1 181 ? -6.790 -2.289 -10.499 1.00 92.62 181 PHE A O 1
ATOM 1449 N N . LEU A 1 182 ? -8.094 -0.600 -9.802 1.00 92.38 182 LEU A N 1
ATOM 1450 C CA . LEU A 1 182 ? -7.207 0.456 -10.287 1.00 92.38 182 LEU A CA 1
ATOM 1451 C C . LEU A 1 182 ? -5.873 0.485 -9.525 1.00 92.38 182 LEU A C 1
ATOM 1453 O O . LEU A 1 182 ? -4.833 0.668 -10.152 1.00 92.38 182 LEU A O 1
ATOM 1457 N N . ILE A 1 183 ? -5.876 0.258 -8.206 1.00 90.50 183 ILE A N 1
ATOM 1458 C CA . ILE A 1 183 ? -4.643 0.108 -7.414 1.00 90.50 183 ILE A CA 1
ATOM 1459 C C . ILE A 1 183 ? -3.857 -1.116 -7.905 1.00 90.50 183 ILE A C 1
ATOM 1461 O O . ILE A 1 183 ? -2.673 -0.997 -8.207 1.00 90.50 183 ILE A O 1
ATOM 1465 N N . GLY A 1 184 ? -4.509 -2.270 -8.067 1.00 87.81 184 GLY A N 1
ATOM 1466 C CA . GLY A 1 184 ? -3.859 -3.482 -8.575 1.00 87.81 184 GLY A CA 1
ATOM 1467 C C . GLY A 1 184 ? -3.270 -3.298 -9.979 1.00 87.81 184 GLY A C 1
ATOM 1468 O O . GLY A 1 184 ? -2.123 -3.656 -10.217 1.00 87.81 184 GLY A O 1
ATOM 1469 N N . ALA A 1 185 ? -4.005 -2.664 -10.894 1.00 87.38 185 ALA A N 1
ATOM 1470 C CA . ALA A 1 185 ? -3.507 -2.340 -12.230 1.00 87.38 185 ALA A CA 1
ATOM 1471 C C . ALA A 1 185 ? -2.352 -1.328 -12.186 1.00 87.38 185 ALA A C 1
ATOM 1473 O O . ALA A 1 185 ? -1.398 -1.448 -12.956 1.00 87.38 185 ALA A O 1
ATOM 1474 N N . SER A 1 186 ? -2.407 -0.367 -11.255 1.00 87.81 186 SER A N 1
ATOM 1475 C CA . SER A 1 186 ? -1.374 0.660 -11.116 1.00 87.81 186 SER A CA 1
ATOM 1476 C C . SER A 1 186 ? -0.001 0.082 -10.806 1.00 87.81 186 SER A C 1
ATOM 1478 O O . SER A 1 186 ? 0.999 0.626 -11.259 1.00 87.81 186 SER A O 1
ATOM 1480 N N . VAL A 1 187 ? 0.057 -1.049 -10.104 1.00 84.31 187 VAL A N 1
ATOM 1481 C CA . VAL A 1 187 ? 1.303 -1.756 -9.797 1.00 84.31 187 VAL A CA 1
ATOM 1482 C C . VAL A 1 187 ? 2.070 -2.134 -11.076 1.00 84.31 187 VAL A C 1
ATOM 1484 O O . VAL A 1 187 ? 3.287 -1.951 -11.143 1.00 84.31 187 VAL A O 1
ATOM 1487 N N . LEU A 1 188 ? 1.350 -2.567 -12.116 1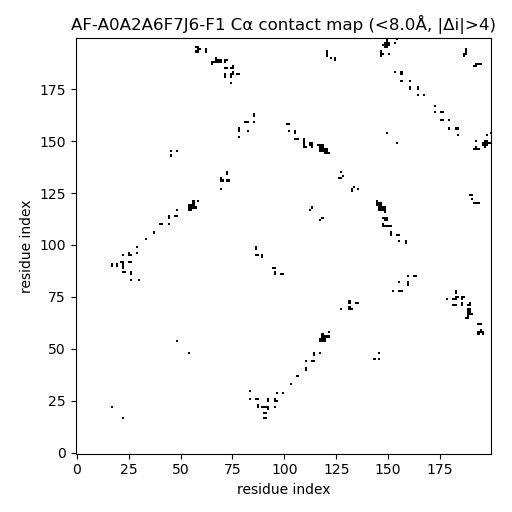.00 83.69 188 LEU A N 1
ATOM 1488 C CA . LEU A 1 188 ? 1.927 -2.901 -13.419 1.00 83.69 188 LEU A CA 1
ATOM 1489 C C . LEU A 1 188 ? 2.185 -1.652 -14.268 1.00 83.69 188 LEU A C 1
ATOM 1491 O O . LEU A 1 188 ? 3.255 -1.510 -14.846 1.00 83.69 188 LEU A O 1
ATOM 1495 N N . THR A 1 189 ? 1.246 -0.704 -14.330 1.00 84.19 189 THR A N 1
ATOM 1496 C CA . THR A 1 189 ? 1.377 0.481 -15.205 1.00 84.19 189 THR A CA 1
ATOM 1497 C C . THR A 1 189 ? 2.358 1.531 -14.683 1.00 84.19 189 THR A C 1
ATOM 1499 O O . THR A 1 189 ? 2.736 2.442 -15.418 1.00 84.19 189 THR A O 1
ATOM 1502 N N . THR A 1 190 ? 2.782 1.423 -13.423 1.00 80.44 190 THR A N 1
ATOM 1503 C CA . THR A 1 190 ? 3.884 2.211 -12.845 1.00 80.44 190 THR A CA 1
ATOM 1504 C C . THR A 1 190 ? 5.235 1.492 -12.917 1.00 80.44 190 THR A C 1
ATOM 1506 O O . THR A 1 190 ? 6.235 2.055 -12.462 1.00 80.44 190 THR A O 1
ATOM 1509 N N . TRP A 1 191 ? 5.265 0.280 -13.493 1.00 78.31 191 TRP A N 1
ATOM 1510 C CA . TRP A 1 191 ? 6.428 -0.611 -13.560 1.00 78.31 191 TRP A CA 1
ATOM 1511 C C . TRP A 1 191 ? 7.089 -0.836 -12.188 1.00 78.31 191 TRP A C 1
ATOM 1513 O O . TRP A 1 191 ? 8.312 -0.864 -12.076 1.00 78.31 191 TRP A O 1
ATOM 1523 N N . GLN A 1 192 ? 6.279 -0.929 -11.128 1.00 71.06 192 GLN A N 1
ATOM 1524 C CA . GLN A 1 192 ? 6.759 -1.168 -9.758 1.00 71.06 192 GLN A CA 1
ATOM 1525 C C . GLN A 1 192 ? 6.991 -2.650 -9.489 1.00 71.06 192 GLN A C 1
ATOM 1527 O O . GLN A 1 192 ? 7.926 -3.008 -8.784 1.00 71.06 192 GLN A O 1
ATOM 1532 N N . HIS A 1 193 ? 6.147 -3.497 -10.071 1.00 74.50 193 HIS A N 1
ATOM 1533 C CA . HIS A 1 193 ? 6.246 -4.942 -9.962 1.00 74.50 193 HIS A CA 1
ATOM 1534 C C . HIS A 1 193 ? 6.004 -5.593 -11.318 1.00 74.50 193 HIS A C 1
ATOM 1536 O O . HIS A 1 193 ? 5.332 -5.036 -12.192 1.00 74.50 193 HIS A O 1
ATOM 1542 N N . HIS A 1 194 ? 6.537 -6.796 -11.454 1.00 73.94 194 HIS A N 1
ATOM 1543 C CA . HIS A 1 194 ? 6.218 -7.717 -12.527 1.00 73.94 194 HIS A CA 1
ATOM 1544 C C . HIS A 1 194 ? 4.968 -8.524 -12.152 1.00 73.94 194 HIS A C 1
ATOM 1546 O O . HIS A 1 194 ? 4.580 -8.642 -10.988 1.00 73.94 194 HIS A O 1
ATOM 1552 N N . PHE A 1 195 ? 4.307 -9.113 -13.141 1.00 72.75 195 PHE A N 1
ATOM 1553 C CA . PHE A 1 195 ? 3.117 -9.930 -12.932 1.00 72.75 195 PHE A CA 1
ATOM 1554 C C . PHE A 1 195 ? 3.387 -11.117 -12.008 1.00 72.75 195 PHE A C 1
ATOM 1556 O O . PHE A 1 195 ? 2.490 -11.532 -11.281 1.00 72.75 195 PHE A O 1
ATOM 1563 N N . ILE A 1 196 ? 4.617 -11.639 -11.988 1.00 65.00 196 ILE A N 1
ATOM 1564 C CA . ILE A 1 196 ? 5.008 -12.734 -11.092 1.00 65.00 196 ILE A CA 1
ATOM 1565 C C . ILE A 1 196 ? 4.918 -12.373 -9.603 1.00 65.00 196 ILE A C 1
ATOM 1567 O O . ILE A 1 196 ? 4.830 -13.268 -8.767 1.00 65.00 196 ILE A O 1
ATOM 1571 N N . ASP A 1 197 ? 4.866 -11.083 -9.268 1.00 62.34 197 ASP A N 1
ATOM 1572 C CA . ASP A 1 197 ? 4.725 -10.627 -7.884 1.00 62.34 197 ASP A CA 1
ATOM 1573 C C . ASP A 1 197 ? 3.261 -10.558 -7.433 1.00 62.34 197 ASP A C 1
ATOM 1575 O O . ASP A 1 197 ? 2.988 -10.382 -6.246 1.00 62.34 197 ASP A O 1
ATOM 1579 N N . ILE A 1 198 ? 2.315 -10.663 -8.371 1.00 65.25 198 ILE A N 1
ATOM 1580 C CA . ILE A 1 198 ? 0.873 -10.600 -8.119 1.00 65.25 198 ILE A CA 1
ATOM 1581 C C . ILE A 1 198 ? 0.305 -11.910 -7.549 1.00 65.25 198 ILE A C 1
ATOM 1583 O O . ILE A 1 198 ? -0.523 -11.809 -6.641 1.00 65.25 198 ILE A O 1
ATOM 1587 N N . PRO A 1 199 ? 0.668 -13.125 -8.022 1.00 51.97 199 PRO A N 1
ATOM 1588 C CA . PRO A 1 199 ? 0.085 -14.342 -7.475 1.00 51.97 199 PRO A CA 1
ATOM 1589 C C . PRO A 1 199 ? 0.561 -14.596 -6.038 1.00 51.97 199 PRO A C 1
ATOM 1591 O O . PRO A 1 199 ? 1.647 -15.124 -5.808 1.00 51.97 199 PRO A O 1
ATOM 1594 N N . THR A 1 200 ? -0.309 -14.261 -5.081 1.00 44.38 200 THR A N 1
ATOM 1595 C CA . THR A 1 200 ? -0.413 -14.866 -3.741 1.00 44.38 200 THR A CA 1
ATOM 1596 C C . THR A 1 200 ? -1.863 -14.885 -3.285 1.00 44.38 200 THR A C 1
ATOM 1598 O O . THR A 1 200 ? -2.574 -13.886 -3.535 1.00 44.38 200 THR A O 1
#

Organism: NCBI:txid2037900

pLDDT: mean 82.06, std 11.78, range [44.38, 96.69]